Protein AF-A0A392MML1-F1 (afdb_monomer)

Structure (mmCIF, N/CA/C/O backbone):
data_AF-A0A392MML1-F1
#
_entry.id   AF-A0A392MML1-F1
#
loop_
_atom_site.group_PDB
_atom_site.id
_atom_site.type_symbol
_atom_site.label_atom_id
_atom_site.label_alt_id
_atom_site.label_comp_id
_atom_site.label_asym_id
_atom_site.label_entity_id
_atom_site.label_seq_id
_atom_site.pdbx_PDB_ins_code
_atom_site.Cartn_x
_atom_site.Cartn_y
_atom_site.Cartn_z
_atom_site.occupancy
_atom_site.B_iso_or_equiv
_atom_site.auth_seq_id
_atom_site.auth_comp_id
_atom_site.auth_asym_id
_atom_site.auth_atom_id
_atom_site.pdbx_PDB_model_num
ATOM 1 N N . MET A 1 1 ? -20.732 -3.749 -20.119 1.00 47.12 1 MET A N 1
ATOM 2 C CA . MET A 1 1 ? -20.091 -3.119 -18.939 1.00 47.12 1 MET A CA 1
ATOM 3 C C . MET A 1 1 ? -20.001 -4.158 -17.831 1.00 47.12 1 MET A C 1
ATOM 5 O O . MET A 1 1 ? -21.005 -4.792 -17.550 1.00 47.12 1 MET A O 1
ATOM 9 N N . GLY A 1 2 ? -18.811 -4.418 -17.281 1.00 72.44 2 GLY A N 1
ATOM 10 C CA . GLY A 1 2 ? -18.608 -5.456 -16.258 1.00 72.44 2 GLY A CA 1
ATOM 11 C C . GLY A 1 2 ? -18.752 -4.920 -14.831 1.00 72.44 2 GLY A C 1
ATOM 12 O O . GLY A 1 2 ? -18.459 -3.755 -14.576 1.00 72.44 2 GLY A O 1
ATOM 13 N N . ASN A 1 3 ? -19.166 -5.777 -13.896 1.00 88.56 3 ASN A N 1
ATOM 14 C CA . ASN A 1 3 ? -19.248 -5.453 -12.470 1.00 88.56 3 ASN A CA 1
ATOM 15 C C . ASN A 1 3 ? -17.835 -5.206 -11.887 1.00 88.56 3 ASN A C 1
ATOM 17 O O . ASN A 1 3 ? -16.961 -6.075 -11.969 1.00 88.56 3 ASN A O 1
ATOM 21 N N . HIS A 1 4 ? -17.609 -4.023 -11.297 1.00 89.06 4 HIS A N 1
ATOM 22 C CA . HIS A 1 4 ? -16.308 -3.614 -10.746 1.00 89.06 4 HIS A CA 1
ATOM 23 C C . HIS A 1 4 ? -15.821 -4.544 -9.625 1.00 89.06 4 HIS A C 1
ATOM 25 O O . HIS A 1 4 ? -14.639 -4.889 -9.586 1.00 89.06 4 HIS A O 1
ATOM 31 N N . THR A 1 5 ? -16.723 -4.993 -8.751 1.00 90.56 5 THR A N 1
ATOM 32 C CA . THR A 1 5 ? -16.406 -5.913 -7.652 1.00 90.56 5 THR A CA 1
ATOM 33 C C . THR A 1 5 ? -15.924 -7.251 -8.196 1.00 90.56 5 THR A C 1
ATOM 35 O O . THR A 1 5 ? -14.857 -7.725 -7.813 1.00 90.56 5 THR A O 1
ATOM 38 N N . VAL A 1 6 ? -16.639 -7.817 -9.172 1.00 93.06 6 VAL A N 1
ATOM 39 C CA . VAL A 1 6 ? -16.246 -9.083 -9.816 1.00 93.06 6 VAL A CA 1
ATOM 40 C C . VAL A 1 6 ? -14.894 -8.942 -10.519 1.00 93.06 6 VAL A C 1
ATOM 42 O O . VAL A 1 6 ? -14.027 -9.808 -10.385 1.00 93.06 6 VAL A O 1
ATOM 45 N N . LYS A 1 7 ? -14.662 -7.824 -11.223 1.00 92.31 7 LYS A N 1
ATOM 46 C CA . LYS A 1 7 ? -13.359 -7.537 -11.840 1.00 92.31 7 LYS A CA 1
ATOM 47 C C . LYS A 1 7 ? -12.249 -7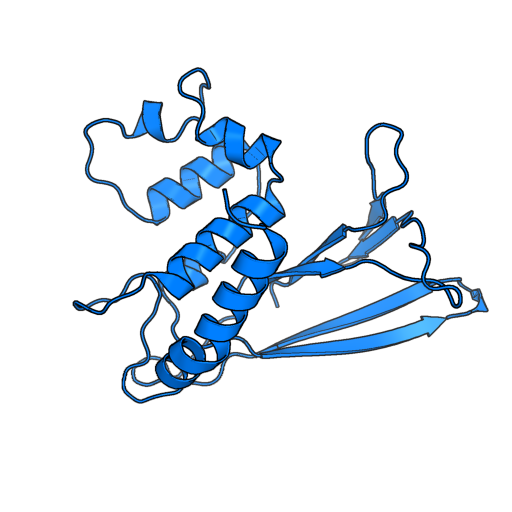.477 -10.791 1.00 92.31 7 LYS A C 1
ATOM 49 O O . LYS A 1 7 ? -11.203 -8.084 -11.006 1.00 92.31 7 LYS A O 1
ATOM 54 N N . ARG A 1 8 ? -12.479 -6.803 -9.656 1.00 93.75 8 ARG A N 1
ATOM 55 C CA . ARG A 1 8 ? -11.493 -6.696 -8.574 1.00 93.75 8 ARG A CA 1
ATOM 56 C C . ARG A 1 8 ? -11.161 -8.058 -7.972 1.00 93.75 8 ARG A C 1
ATOM 58 O O . ARG A 1 8 ? -9.981 -8.355 -7.818 1.00 93.75 8 ARG A O 1
ATOM 65 N N . VAL A 1 9 ? -12.166 -8.889 -7.690 1.00 94.12 9 VAL A N 1
ATOM 66 C CA . VAL A 1 9 ? -11.960 -10.256 -7.180 1.00 94.12 9 VAL A CA 1
ATOM 67 C C . VAL A 1 9 ? -11.104 -11.069 -8.150 1.00 94.12 9 VAL A C 1
ATOM 69 O O . VAL A 1 9 ? -10.138 -11.707 -7.735 1.00 94.12 9 VAL A O 1
ATOM 72 N N . ARG A 1 10 ? -11.400 -10.998 -9.453 1.00 92.88 10 ARG A N 1
ATOM 73 C CA . ARG A 1 10 ? -10.625 -11.703 -10.480 1.00 92.88 10 ARG A CA 1
ATOM 74 C C . ARG A 1 10 ? -9.173 -11.226 -10.554 1.00 92.88 10 ARG A C 1
ATOM 76 O O . ARG A 1 10 ? -8.275 -12.055 -10.664 1.00 92.88 10 ARG A O 1
ATOM 83 N N . ASP A 1 11 ? -8.941 -9.918 -10.475 1.00 93.31 11 ASP A N 1
ATOM 84 C CA . ASP A 1 11 ? -7.591 -9.342 -10.525 1.00 93.31 11 ASP A CA 1
ATOM 85 C C . ASP A 1 11 ? -6.758 -9.748 -9.300 1.00 93.31 11 ASP A C 1
ATOM 87 O O . ASP A 1 11 ? -5.612 -10.168 -9.445 1.00 93.31 11 ASP A O 1
ATOM 91 N N . VAL A 1 12 ? -7.354 -9.720 -8.100 1.00 94.19 12 VAL A N 1
ATOM 92 C CA . VAL A 1 12 ? -6.701 -10.196 -6.865 1.00 94.19 12 VAL A CA 1
ATOM 93 C C . VAL A 1 12 ? -6.414 -11.692 -6.933 1.00 94.19 12 VAL A C 1
ATOM 95 O O . VAL A 1 12 ? -5.326 -12.128 -6.561 1.00 94.19 12 VAL A O 1
ATOM 98 N N . SER A 1 13 ? -7.367 -12.484 -7.429 1.00 93.75 13 SER A N 1
ATOM 99 C CA . SER A 1 13 ? -7.173 -13.921 -7.615 1.00 93.75 13 SER A CA 1
ATOM 100 C C . SER A 1 13 ? -5.996 -14.195 -8.553 1.00 93.75 13 SER A C 1
ATOM 102 O O . SER A 1 13 ? -5.126 -14.998 -8.227 1.00 93.75 13 SER A O 1
ATOM 104 N N . ARG A 1 14 ? -5.899 -13.475 -9.675 1.00 92.81 14 ARG A N 1
ATOM 105 C CA . ARG A 1 14 ? -4.785 -13.618 -10.617 1.00 92.81 14 ARG A CA 1
ATOM 106 C C . ARG A 1 14 ? -3.433 -13.275 -9.980 1.00 92.81 14 ARG A C 1
ATOM 108 O O . ARG A 1 14 ? -2.476 -14.018 -10.176 1.00 92.81 14 ARG A O 1
ATOM 115 N N . LEU A 1 15 ? -3.358 -12.213 -9.177 1.00 92.44 15 LEU A N 1
ATOM 116 C CA . LEU A 1 15 ? -2.133 -11.864 -8.445 1.00 92.44 15 LEU A CA 1
ATOM 117 C C . LEU A 1 15 ? -1.695 -12.984 -7.496 1.00 92.44 15 LEU A C 1
ATOM 119 O O . LEU A 1 15 ? -0.537 -13.388 -7.521 1.00 92.44 15 LEU A O 1
ATOM 123 N N . ARG A 1 16 ? -2.624 -13.524 -6.701 1.00 93.69 16 ARG A N 1
ATOM 124 C CA . ARG A 1 16 ? -2.314 -14.579 -5.725 1.00 93.69 16 ARG A CA 1
ATOM 125 C C . ARG A 1 16 ? -1.905 -15.898 -6.380 1.00 93.69 16 ARG A C 1
ATOM 127 O O . ARG A 1 16 ? -0.997 -16.549 -5.883 1.00 93.69 16 ARG A O 1
ATOM 134 N N . HIS A 1 17 ? -2.557 -16.286 -7.476 1.00 92.81 17 HIS A N 1
ATOM 135 C CA . HIS A 1 17 ? -2.294 -17.574 -8.127 1.00 92.81 17 HIS A CA 1
ATOM 136 C C . HIS A 1 17 ? -1.085 -17.556 -9.067 1.00 92.81 17 HIS A C 1
ATOM 138 O O . HIS A 1 17 ? -0.462 -18.596 -9.247 1.00 92.81 17 HIS A O 1
ATOM 144 N N . TYR A 1 18 ? -0.754 -16.409 -9.671 1.00 90.94 18 TYR A N 1
ATOM 145 C CA . TYR A 1 18 ? 0.299 -16.336 -10.691 1.00 90.94 18 TYR A CA 1
ATOM 146 C C . TYR A 1 18 ? 1.451 -15.407 -10.301 1.00 90.94 18 TYR A C 1
ATOM 148 O O . TYR A 1 18 ? 2.606 -15.825 -10.348 1.00 90.94 18 TYR A O 1
ATOM 156 N N . GLN A 1 19 ? 1.162 -14.171 -9.878 1.00 89.38 19 GLN A N 1
ATOM 157 C CA . GLN A 1 19 ? 2.214 -13.189 -9.581 1.00 89.38 19 GLN A CA 1
ATOM 158 C C . GLN A 1 19 ? 2.991 -13.538 -8.305 1.00 89.38 19 GLN A C 1
ATOM 160 O O . GLN A 1 19 ? 4.210 -13.422 -8.292 1.00 89.38 19 GLN A O 1
ATOM 165 N N . PHE A 1 20 ? 2.318 -13.984 -7.238 1.00 92.62 20 PHE A N 1
ATOM 166 C CA . PHE A 1 20 ? 2.985 -14.306 -5.967 1.00 92.62 20 PHE A CA 1
ATOM 167 C C . PHE A 1 20 ? 3.965 -15.487 -6.095 1.00 92.62 20 PHE A C 1
ATOM 169 O O . PHE A 1 20 ? 5.107 -15.337 -5.658 1.00 92.62 20 PHE A O 1
ATOM 176 N N . PRO A 1 21 ? 3.608 -16.622 -6.735 1.00 92.62 21 PRO A N 1
ATOM 177 C CA . PRO A 1 21 ? 4.576 -17.687 -7.003 1.00 92.62 21 PRO A CA 1
ATOM 178 C C . PRO A 1 21 ? 5.747 -17.241 -7.883 1.00 92.62 21 PRO A C 1
ATOM 180 O O . PRO A 1 21 ? 6.875 -17.666 -7.650 1.00 92.62 21 PRO A O 1
ATOM 183 N N . GLN A 1 22 ? 5.507 -16.368 -8.868 1.00 89.50 22 GLN A N 1
ATOM 184 C CA . GLN A 1 22 ? 6.575 -15.815 -9.706 1.00 89.50 22 GLN A CA 1
ATOM 185 C C . GLN A 1 22 ? 7.547 -14.955 -8.885 1.00 89.50 22 GLN A C 1
ATOM 187 O O . GLN A 1 22 ? 8.759 -15.123 -9.001 1.00 89.50 22 GLN A O 1
ATOM 192 N N . ASP A 1 23 ? 7.020 -14.078 -8.027 1.00 89.56 23 ASP A N 1
ATOM 193 C CA . ASP A 1 23 ? 7.800 -13.198 -7.150 1.00 89.56 23 ASP A CA 1
ATOM 194 C C . ASP A 1 23 ? 8.578 -13.962 -6.063 1.00 89.56 23 ASP A C 1
ATOM 196 O O . ASP A 1 23 ? 9.572 -13.444 -5.557 1.00 89.56 23 ASP A O 1
ATOM 200 N N . ALA A 1 24 ? 8.135 -15.169 -5.700 1.00 88.94 24 ALA A N 1
ATOM 201 C CA . ALA A 1 24 ? 8.825 -16.068 -4.772 1.00 88.94 24 ALA A CA 1
ATOM 202 C C . ALA A 1 24 ? 9.789 -17.049 -5.471 1.00 88.94 24 ALA A C 1
ATOM 204 O O . ALA A 1 24 ? 10.558 -17.741 -4.805 1.00 88.94 24 ALA 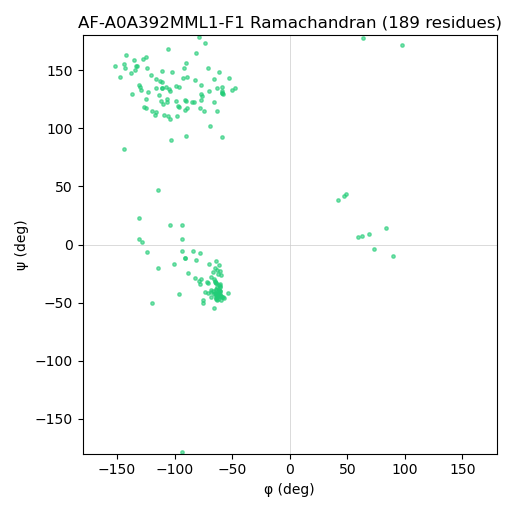A O 1
ATOM 205 N N . GLY A 1 25 ? 9.730 -17.145 -6.802 1.00 87.25 25 GLY A N 1
ATOM 206 C CA . GLY A 1 25 ? 10.490 -18.108 -7.593 1.00 87.25 25 GLY A CA 1
ATOM 207 C C . GLY A 1 25 ? 11.829 -17.576 -8.110 1.00 87.25 25 GLY A C 1
ATOM 208 O O . GLY A 1 25 ? 12.209 -16.425 -7.906 1.00 87.25 25 GLY A O 1
ATOM 209 N N . ALA A 1 26 ? 12.536 -18.419 -8.870 1.00 86.75 26 ALA A N 1
ATOM 210 C CA . ALA A 1 26 ? 13.815 -18.066 -9.499 1.00 86.75 26 ALA A CA 1
ATOM 211 C C . ALA A 1 26 ? 13.715 -16.879 -10.481 1.00 86.75 26 ALA A C 1
ATOM 213 O O . ALA A 1 26 ? 14.704 -16.201 -10.742 1.00 86.75 26 ALA A O 1
ATOM 214 N N . MET A 1 27 ? 12.511 -16.628 -11.003 1.00 85.38 27 MET A N 1
ATOM 215 C CA . MET A 1 27 ? 12.199 -15.558 -11.953 1.00 85.38 27 MET A CA 1
ATOM 216 C C . MET A 1 27 ? 11.697 -14.276 -11.270 1.00 85.38 27 MET A C 1
ATOM 218 O O . MET A 1 27 ? 11.078 -13.444 -11.931 1.00 85.38 27 MET A O 1
ATOM 222 N N . ALA A 1 28 ? 11.916 -14.117 -9.962 1.00 88.75 28 ALA A N 1
ATOM 223 C CA . ALA A 1 28 ? 11.521 -12.919 -9.236 1.00 88.75 28 ALA A CA 1
ATOM 224 C C . ALA A 1 28 ? 12.192 -11.672 -9.828 1.00 88.75 28 ALA A C 1
ATOM 226 O O . ALA A 1 28 ? 13.410 -11.617 -10.002 1.00 88.75 28 ALA A O 1
ATOM 227 N N . HIS A 1 29 ? 11.397 -10.642 -10.102 1.00 88.00 29 HIS A N 1
ATOM 228 C CA . HIS A 1 29 ? 11.891 -9.369 -10.611 1.00 88.00 29 HIS A CA 1
ATOM 229 C C . HIS A 1 29 ? 11.075 -8.202 -10.039 1.00 88.00 29 HIS A C 1
ATOM 231 O O . HIS A 1 29 ? 9.921 -8.373 -9.630 1.00 88.00 29 HIS A O 1
ATOM 237 N N . PRO A 1 30 ? 11.655 -6.995 -9.974 1.00 87.19 30 PRO A N 1
ATOM 238 C CA . PRO A 1 30 ? 10.905 -5.811 -9.582 1.00 87.19 30 PRO A CA 1
ATOM 239 C C . PRO A 1 30 ? 9.950 -5.355 -10.697 1.00 87.19 30 PRO A C 1
ATOM 241 O O . PRO A 1 30 ? 9.972 -5.887 -11.812 1.00 87.19 30 PRO A O 1
ATOM 244 N N . VAL A 1 31 ? 9.101 -4.359 -10.404 1.00 84.50 31 VAL A N 1
ATOM 245 C CA . VAL A 1 31 ? 8.133 -3.842 -11.390 1.00 84.50 31 VAL A CA 1
ATOM 246 C C . VAL A 1 31 ? 8.824 -3.203 -12.595 1.00 84.50 31 VAL A C 1
ATOM 248 O O . VAL A 1 31 ? 8.338 -3.307 -13.718 1.00 84.50 31 VAL A O 1
ATOM 251 N N . ARG A 1 32 ? 9.984 -2.580 -12.386 1.00 85.19 32 ARG A N 1
ATOM 252 C CA . ARG A 1 32 ? 10.879 -2.170 -13.462 1.00 85.19 32 ARG A CA 1
ATOM 253 C C . ARG A 1 32 ? 12.052 -3.151 -13.531 1.00 85.19 32 ARG A C 1
ATOM 255 O O . ARG A 1 32 ? 13.051 -2.941 -12.841 1.00 85.19 32 ARG A O 1
ATOM 262 N N . PRO A 1 33 ? 11.947 -4.237 -14.310 1.00 75.56 33 PRO A N 1
ATOM 263 C CA . PRO A 1 33 ? 13.014 -5.213 -14.410 1.00 75.56 33 PRO A CA 1
ATOM 264 C C . PRO A 1 33 ? 14.203 -4.626 -15.179 1.00 75.56 33 PRO A C 1
ATOM 266 O O . PRO A 1 33 ? 14.045 -3.775 -16.051 1.00 75.56 33 PRO A O 1
ATOM 269 N N . HIS A 1 34 ? 15.402 -5.120 -14.871 1.00 66.31 34 HIS A N 1
ATOM 270 C CA . HIS A 1 34 ? 16.627 -4.777 -15.604 1.00 66.31 34 HIS A CA 1
ATOM 271 C C . HIS A 1 34 ? 16.745 -5.541 -16.940 1.00 66.31 34 HIS A C 1
ATOM 273 O O . HIS A 1 34 ? 17.642 -5.269 -17.732 1.00 66.31 34 HIS A O 1
ATOM 279 N N . SER A 1 35 ? 15.845 -6.496 -17.197 1.00 60.00 35 SER A N 1
ATOM 280 C CA . SER A 1 35 ? 15.764 -7.306 -18.416 1.00 60.00 35 SER A CA 1
ATOM 281 C C . SER A 1 35 ? 14.300 -7.559 -18.810 1.00 60.00 35 SER A C 1
ATOM 283 O O . SER A 1 35 ? 13.381 -7.330 -18.025 1.00 60.00 35 SER A O 1
ATOM 285 N N . TYR A 1 36 ? 14.050 -7.978 -20.053 1.00 56.44 36 TYR A N 1
ATOM 286 C CA . TYR A 1 36 ? 12.696 -8.076 -20.608 1.00 56.44 36 TYR A CA 1
ATOM 287 C C . TYR A 1 36 ? 11.873 -9.199 -19.949 1.00 56.44 36 TYR A C 1
ATOM 289 O O . TYR A 1 36 ? 12.032 -10.374 -20.275 1.00 56.44 36 TYR A O 1
ATOM 297 N N . ILE A 1 37 ? 10.967 -8.831 -19.038 1.00 63.69 37 ILE A N 1
ATOM 298 C CA . ILE A 1 37 ? 9.977 -9.726 -18.420 1.00 63.69 37 ILE A CA 1
ATOM 299 C C . ILE A 1 37 ? 8.629 -8.990 -18.349 1.00 63.69 37 ILE A C 1
ATOM 301 O O . ILE A 1 37 ? 8.585 -7.767 -18.237 1.00 63.69 37 ILE A O 1
ATOM 305 N N . LYS A 1 38 ? 7.505 -9.711 -18.457 1.00 62.84 38 LYS A N 1
ATOM 306 C CA . LYS A 1 38 ? 6.154 -9.125 -18.388 1.00 62.84 38 LYS A CA 1
ATOM 307 C C . LYS A 1 38 ? 5.835 -8.650 -16.965 1.00 62.84 38 LYS A C 1
ATOM 309 O O . LYS A 1 38 ? 5.968 -9.427 -16.030 1.00 62.84 38 LYS A O 1
ATOM 314 N N . VAL A 1 39 ? 5.327 -7.419 -16.815 1.00 69.69 39 VAL A N 1
ATOM 315 C CA . VAL A 1 39 ? 5.122 -6.786 -15.489 1.00 69.69 39 VAL A CA 1
ATOM 316 C C . VAL A 1 39 ? 3.730 -6.170 -15.263 1.00 69.69 39 VAL A C 1
ATOM 318 O O . VAL A 1 39 ? 3.533 -5.269 -14.446 1.00 69.69 39 VAL A O 1
ATOM 321 N N . TYR A 1 40 ? 2.730 -6.629 -16.009 1.00 76.69 40 TYR A N 1
ATOM 322 C CA . TYR A 1 40 ? 1.448 -5.928 -16.114 1.00 76.69 40 TYR A CA 1
ATOM 323 C C . TYR A 1 40 ? 0.617 -5.925 -14.823 1.00 76.69 40 TYR A C 1
ATOM 325 O O . TYR A 1 40 ? 0.089 -4.881 -14.444 1.00 76.69 40 TYR A O 1
ATOM 333 N N . ASP A 1 41 ? 0.501 -7.065 -14.138 1.00 84.38 41 ASP A N 1
ATOM 334 C CA . ASP A 1 41 ? -0.440 -7.197 -13.018 1.00 84.38 41 ASP A CA 1
ATOM 335 C C . ASP A 1 41 ? 0.074 -6.481 -11.759 1.00 84.38 41 ASP A C 1
ATOM 337 O O . ASP A 1 41 ? -0.641 -5.668 -11.171 1.00 84.38 41 ASP A O 1
ATOM 341 N N . LYS A 1 42 ? 1.342 -6.707 -11.384 1.00 87.31 42 LYS A N 1
ATOM 342 C CA . LYS A 1 42 ? 1.978 -6.016 -10.251 1.00 87.31 42 LYS A CA 1
ATOM 343 C C . LYS A 1 42 ? 2.066 -4.505 -10.483 1.00 87.31 42 LYS A C 1
ATOM 345 O O . LYS A 1 42 ? 1.735 -3.731 -9.588 1.00 87.31 42 LYS A O 1
ATOM 350 N N . GLY A 1 43 ? 2.439 -4.076 -11.693 1.00 88.50 43 GLY A N 1
ATOM 351 C CA . GLY A 1 43 ? 2.517 -2.655 -12.043 1.00 88.50 43 GLY A CA 1
ATOM 352 C C . GLY A 1 43 ? 1.170 -1.933 -11.924 1.00 88.50 43 GLY A C 1
ATOM 353 O O . GLY A 1 43 ? 1.109 -0.821 -11.398 1.00 88.50 43 GLY A O 1
ATOM 354 N N . ALA A 1 44 ? 0.072 -2.578 -12.329 1.00 90.50 44 ALA A N 1
ATOM 355 C CA . ALA A 1 44 ? -1.268 -2.011 -12.184 1.00 90.50 44 ALA A CA 1
ATOM 356 C C . ALA A 1 44 ? -1.668 -1.800 -10.712 1.00 90.50 44 ALA A C 1
ATOM 358 O O . ALA A 1 44 ? -2.312 -0.798 -10.388 1.00 90.50 44 ALA A O 1
ATOM 359 N N . GLU A 1 45 ? -1.267 -2.695 -9.806 1.00 94.00 45 GLU A N 1
ATOM 360 C CA . GLU A 1 45 ? -1.519 -2.512 -8.374 1.00 94.00 45 GLU A CA 1
ATOM 361 C C . GLU A 1 45 ? -0.670 -1.392 -7.767 1.00 94.00 45 GLU A C 1
ATOM 363 O O . GLU A 1 45 ? -1.179 -0.656 -6.923 1.00 94.00 45 GLU A O 1
ATOM 368 N N . VAL A 1 46 ? 0.558 -1.171 -8.252 1.00 92.56 46 VAL A N 1
ATOM 369 C CA . VAL A 1 46 ? 1.361 0.004 -7.861 1.00 92.56 46 VAL A CA 1
ATOM 370 C C . VAL A 1 46 ? 0.657 1.305 -8.240 1.00 92.56 46 VAL A C 1
ATOM 372 O O . VAL A 1 46 ? 0.513 2.204 -7.411 1.00 92.56 46 VAL A O 1
ATOM 375 N N . VAL A 1 47 ? 0.099 1.384 -9.449 1.00 91.75 47 VAL A N 1
ATOM 376 C CA . VAL A 1 47 ? -0.709 2.543 -9.861 1.00 91.75 47 VAL A CA 1
ATOM 377 C C . VAL A 1 47 ? -1.982 2.677 -9.011 1.00 91.75 47 VAL A C 1
ATOM 379 O O . VAL A 1 47 ? -2.368 3.783 -8.623 1.00 91.75 47 VAL A O 1
ATOM 382 N N . ARG A 1 48 ? -2.631 1.560 -8.658 1.00 92.25 48 ARG A N 1
ATOM 383 C CA . ARG A 1 48 ? -3.806 1.554 -7.769 1.00 92.25 48 ARG A CA 1
ATOM 384 C C . ARG A 1 48 ? -3.470 2.048 -6.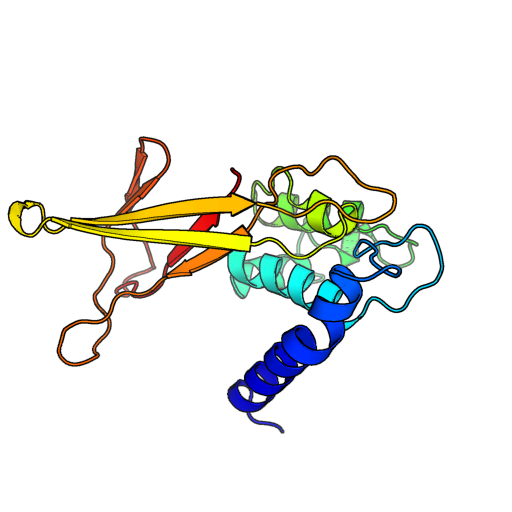357 1.00 92.25 48 ARG A C 1
ATOM 386 O O . ARG A 1 48 ? -4.318 2.697 -5.740 1.00 92.25 48 ARG A O 1
ATOM 393 N N . MET A 1 49 ? -2.264 1.791 -5.853 1.00 93.62 49 MET A N 1
ATOM 394 C CA . MET A 1 49 ? -1.814 2.319 -4.562 1.00 93.62 49 MET A CA 1
ATOM 395 C C . MET A 1 49 ? -1.743 3.851 -4.568 1.00 93.62 49 MET A C 1
ATOM 397 O O . MET A 1 49 ? -2.273 4.462 -3.642 1.00 93.62 49 MET A O 1
ATOM 401 N N . TYR A 1 50 ? -1.235 4.486 -5.634 1.00 90.88 50 TYR A N 1
ATOM 402 C CA . TYR A 1 50 ? -1.306 5.952 -5.771 1.00 90.88 50 TYR A CA 1
ATOM 403 C C . TYR A 1 50 ? -2.746 6.462 -5.709 1.00 90.88 50 TYR A C 1
ATOM 405 O O . TYR A 1 50 ? -3.042 7.401 -4.973 1.00 90.88 50 TYR A O 1
ATOM 413 N N . LYS A 1 51 ? -3.671 5.816 -6.433 1.00 90.00 51 LYS A N 1
ATOM 414 C CA . LYS A 1 51 ? -5.096 6.183 -6.390 1.00 90.00 51 LYS A CA 1
ATOM 415 C C . LYS A 1 51 ? -5.698 6.028 -4.989 1.00 90.00 51 LYS A C 1
ATOM 417 O O . LYS A 1 51 ? -6.567 6.809 -4.618 1.00 90.00 51 LYS A O 1
ATOM 422 N N . THR A 1 52 ? -5.259 5.028 -4.230 1.00 90.31 52 THR A N 1
ATOM 423 C CA . THR A 1 52 ? -5.722 4.794 -2.854 1.00 90.31 52 THR A CA 1
ATOM 424 C C . THR A 1 52 ? -5.232 5.896 -1.916 1.00 90.31 52 THR A C 1
ATOM 426 O O . THR A 1 52 ? -6.001 6.380 -1.097 1.00 90.31 52 THR A O 1
ATOM 429 N N . LEU A 1 53 ? -3.984 6.340 -2.079 1.00 88.44 53 LEU A N 1
ATOM 430 C CA . LEU A 1 53 ? -3.380 7.391 -1.256 1.00 88.44 53 LEU A CA 1
ATOM 431 C C . LEU A 1 53 ? -3.911 8.791 -1.564 1.00 88.44 53 LEU A C 1
ATOM 433 O O . LEU A 1 53 ? -4.122 9.585 -0.655 1.00 88.44 53 LEU A O 1
ATOM 437 N N . LEU A 1 54 ? -4.108 9.093 -2.845 1.00 86.38 54 LEU A N 1
ATOM 438 C CA . LEU A 1 54 ? -4.506 10.420 -3.325 1.00 86.38 54 LEU A CA 1
ATOM 439 C C . LEU A 1 54 ? -6.025 10.600 -3.426 1.00 86.3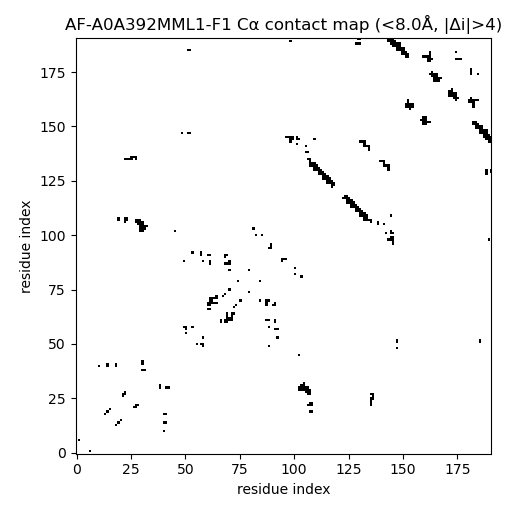8 54 LEU A C 1
ATOM 441 O O . LEU A 1 54 ? -6.520 11.700 -3.687 1.00 86.38 54 LEU A O 1
ATOM 445 N N . GLY A 1 55 ? -6.771 9.503 -3.308 1.00 85.25 55 GLY A N 1
ATOM 446 C CA . GLY A 1 55 ? -8.182 9.457 -3.646 1.00 85.25 55 GLY A CA 1
ATOM 447 C C . GLY A 1 55 ? -8.450 9.726 -5.132 1.00 85.25 55 GLY A C 1
ATOM 448 O O . GLY A 1 55 ? -7.568 10.004 -5.950 1.00 85.25 55 GLY A O 1
ATOM 449 N N . SER A 1 56 ? -9.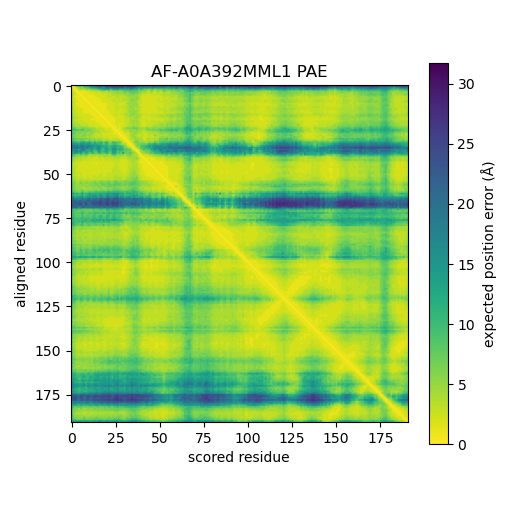728 9.656 -5.510 1.00 84.31 56 SER A N 1
ATOM 450 C CA . SER A 1 56 ? -10.137 9.851 -6.908 1.00 84.31 56 SER A CA 1
ATOM 451 C C . SER A 1 56 ? -9.866 11.267 -7.419 1.00 84.31 56 SER A C 1
ATOM 453 O O . SER A 1 56 ? -9.590 11.429 -8.605 1.00 84.31 56 SER A O 1
ATOM 455 N N . GLN A 1 57 ? -9.953 12.283 -6.556 1.00 82.19 57 GLN A N 1
ATOM 456 C CA . GLN A 1 57 ? -9.720 13.670 -6.957 1.00 82.19 57 GLN A CA 1
ATOM 457 C C . GLN A 1 57 ? -8.229 13.953 -7.158 1.00 82.19 57 GLN A C 1
ATOM 459 O O . GLN A 1 57 ? -7.857 14.423 -8.231 1.00 82.19 57 GLN A O 1
ATOM 464 N N . GLY A 1 58 ? -7.368 13.602 -6.195 1.00 82.56 58 GLY A N 1
ATOM 465 C CA . GLY A 1 58 ? -5.922 13.811 -6.316 1.00 82.56 58 GLY A CA 1
ATOM 466 C C . GLY A 1 58 ? -5.311 13.043 -7.491 1.00 82.56 58 GLY A C 1
ATOM 467 O O . GLY A 1 58 ? -4.533 13.588 -8.272 1.00 82.56 58 GLY A O 1
ATOM 468 N N . PHE A 1 59 ? -5.777 11.811 -7.723 1.00 83.88 59 PHE A N 1
ATOM 469 C CA . PHE A 1 59 ? -5.363 11.025 -8.887 1.00 83.88 59 PHE A CA 1
ATOM 470 C C . PHE A 1 59 ? -5.878 11.591 -10.226 1.00 83.88 59 PHE A C 1
ATOM 472 O O . PHE A 1 59 ? -5.245 11.410 -11.261 1.00 83.88 59 PHE A O 1
ATOM 479 N N . ARG A 1 60 ? -7.020 12.292 -10.252 1.00 82.00 60 ARG A N 1
ATOM 480 C CA . ARG A 1 60 ? -7.495 12.978 -11.470 1.00 82.00 60 ARG A CA 1
ATOM 481 C C . ARG A 1 60 ? -6.764 14.292 -11.721 1.00 82.00 60 ARG A C 1
ATOM 483 O O . ARG A 1 60 ? -6.547 14.616 -12.884 1.00 82.00 60 ARG A O 1
ATOM 490 N N . LYS A 1 61 ? -6.367 15.028 -10.674 1.00 77.81 61 LYS A N 1
ATOM 491 C CA . LYS A 1 61 ? -5.637 16.306 -10.805 1.00 77.81 61 LYS A CA 1
ATOM 492 C C . LYS A 1 61 ? -4.388 16.160 -11.675 1.00 77.81 61 LYS A C 1
ATOM 494 O O . LYS A 1 61 ? -4.154 16.997 -12.538 1.00 77.81 61 LYS A O 1
ATOM 499 N N . ILE A 1 62 ? -3.640 15.071 -11.508 1.00 74.56 62 ILE A N 1
ATOM 500 C CA . ILE A 1 62 ? -2.444 14.790 -12.314 1.00 74.56 62 ILE A CA 1
ATOM 501 C C . ILE A 1 62 ? -2.756 14.388 -13.767 1.00 74.56 62 ILE A C 1
ATOM 503 O O . ILE A 1 62 ? -1.979 14.703 -14.670 1.00 74.56 62 ILE A O 1
ATOM 507 N N . LEU A 1 63 ? -3.885 13.711 -14.005 1.00 69.56 63 LEU A N 1
ATOM 508 C CA . LEU A 1 63 ? -4.314 13.268 -15.338 1.00 69.56 63 LEU A CA 1
ATOM 509 C C . LEU A 1 63 ? -5.010 14.379 -16.142 1.00 69.56 63 LEU A C 1
ATOM 511 O O . LEU A 1 63 ? -5.216 14.224 -17.342 1.00 69.56 63 LEU A O 1
ATOM 515 N N . CYS A 1 64 ? -5.393 15.483 -15.498 1.00 63.81 64 CYS A N 1
ATOM 516 C CA . CYS A 1 64 ? -6.111 16.579 -16.136 1.00 63.81 64 CYS A CA 1
ATOM 517 C C . CYS A 1 64 ? -5.151 17.538 -16.854 1.00 63.81 64 CYS A C 1
ATOM 519 O O . CYS A 1 64 ? -4.283 18.139 -16.227 1.00 63.81 64 CYS A O 1
ATOM 521 N N . ILE A 1 65 ? -5.354 17.743 -18.158 1.00 55.38 65 ILE A N 1
ATOM 522 C CA . ILE A 1 65 ? -4.499 18.573 -19.029 1.00 55.38 65 ILE A CA 1
ATOM 523 C C . ILE A 1 65 ? -4.501 20.062 -18.606 1.00 55.38 65 ILE A C 1
ATOM 525 O O . ILE A 1 65 ? -3.551 20.793 -18.876 1.00 55.38 65 ILE A O 1
ATOM 529 N N . SER A 1 66 ? -5.529 20.517 -17.883 1.00 54.22 66 SER A N 1
ATOM 530 C CA . SER A 1 66 ? -5.699 21.926 -17.489 1.00 54.22 66 SER A CA 1
ATOM 531 C C . SER A 1 66 ? -4.943 22.340 -16.213 1.00 54.22 66 SER A C 1
ATOM 533 O O . SER A 1 66 ? -4.952 23.517 -15.862 1.00 54.22 66 SER A O 1
ATOM 535 N N . GLY A 1 67 ? -4.293 21.412 -15.497 1.00 54.62 67 GLY A N 1
ATOM 536 C CA . GLY A 1 67 ? -3.585 21.698 -14.238 1.00 54.62 67 GLY A CA 1
ATOM 537 C C . GLY A 1 67 ? -2.092 22.017 -14.411 1.00 54.62 67 GLY A C 1
ATOM 538 O O . GLY A 1 67 ? -1.402 21.388 -15.215 1.00 54.62 67 GLY A O 1
ATOM 539 N N . HIS A 1 68 ? -1.556 22.946 -13.606 1.00 51.06 68 HIS A N 1
ATOM 540 C CA . HIS A 1 68 ? -0.129 23.334 -13.596 1.00 51.06 68 HIS A CA 1
ATOM 541 C C . HIS A 1 68 ? 0.822 22.194 -13.142 1.00 51.06 68 HIS A C 1
ATOM 543 O O . HIS A 1 68 ? 2.006 22.213 -13.468 1.00 51.06 68 HIS A O 1
ATOM 549 N N . GLY A 1 69 ? 0.300 21.175 -12.442 1.00 55.28 69 GLY A N 1
ATOM 550 C CA . GLY A 1 69 ? 1.021 19.975 -11.978 1.00 55.28 69 GLY A CA 1
ATOM 551 C C . GLY A 1 69 ? 0.739 18.697 -12.779 1.00 55.28 69 GLY A C 1
ATOM 552 O O . GLY A 1 69 ? 0.970 17.601 -12.281 1.00 55.28 69 GLY A O 1
ATOM 553 N N . SER A 1 70 ? 0.182 18.805 -13.986 1.00 67.31 70 SER A N 1
ATOM 554 C CA . SER A 1 70 ? -0.240 17.630 -14.753 1.00 67.31 70 SER A CA 1
ATOM 555 C C . SER A 1 70 ? 0.930 16.896 -15.412 1.00 67.31 70 SER A C 1
ATOM 557 O O . SER A 1 70 ? 1.831 17.502 -15.996 1.00 67.31 70 SER A O 1
ATOM 559 N N . TYR A 1 71 ? 0.893 15.564 -15.342 1.00 78.06 71 TYR A N 1
ATOM 560 C CA . TYR A 1 71 ? 1.907 14.695 -15.943 1.00 78.06 71 TYR A CA 1
ATOM 561 C C . TYR A 1 71 ? 1.970 14.891 -17.462 1.00 78.06 71 TYR A C 1
ATOM 563 O O . TYR A 1 71 ? 3.048 15.076 -18.021 1.00 78.06 71 TYR A O 1
ATOM 571 N N . PHE A 1 72 ? 0.808 14.955 -18.120 1.00 78.19 72 PHE A N 1
ATOM 572 C CA . PHE A 1 72 ? 0.731 15.166 -19.564 1.00 78.19 72 PHE A CA 1
ATOM 573 C C . PHE A 1 72 ? 1.312 16.518 -19.987 1.00 78.19 72 PHE A C 1
ATOM 575 O O . PHE A 1 72 ? 2.134 16.553 -20.888 1.00 78.19 72 PHE A O 1
ATOM 582 N N . LYS A 1 73 ? 1.016 17.627 -19.296 1.00 77.25 73 LYS A N 1
ATOM 583 C CA . LYS A 1 73 ? 1.601 18.930 -19.665 1.00 77.25 73 LYS A CA 1
ATOM 584 C C . LYS A 1 73 ? 3.132 18.940 -19.573 1.00 77.25 73 LYS A C 1
ATOM 586 O O . LYS A 1 73 ? 3.790 19.624 -20.349 1.00 77.25 73 LYS A O 1
ATOM 591 N N . ARG A 1 74 ? 3.707 18.201 -18.621 1.00 78.69 74 ARG A N 1
ATOM 592 C CA . ARG A 1 74 ? 5.164 18.130 -18.420 1.00 78.69 74 ARG A CA 1
ATOM 593 C C . ARG A 1 74 ? 5.860 17.207 -19.424 1.00 78.69 74 ARG A C 1
ATOM 595 O O . ARG A 1 74 ? 7.022 17.452 -19.774 1.00 78.69 74 ARG A O 1
ATOM 602 N N . HIS A 1 75 ? 5.166 16.163 -19.866 1.00 83.31 75 HIS A N 1
ATOM 603 C CA . HIS A 1 75 ? 5.786 15.006 -20.507 1.00 83.31 75 HIS A CA 1
ATOM 604 C C . HIS A 1 75 ? 5.150 14.565 -21.830 1.00 83.31 75 HIS A C 1
ATOM 606 O O . HIS A 1 75 ? 5.582 13.562 -22.393 1.00 83.31 75 HIS A O 1
ATOM 612 N N . ASP A 1 76 ? 4.168 15.300 -22.352 1.00 82.31 76 ASP A N 1
ATOM 613 C CA . ASP A 1 76 ? 3.620 15.022 -23.677 1.00 82.31 76 ASP A CA 1
ATOM 614 C C . A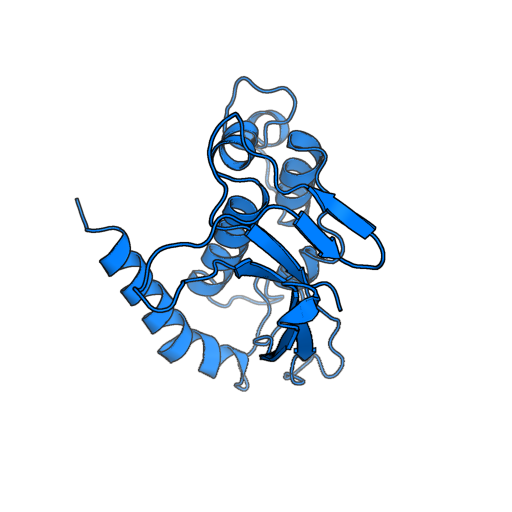SP A 1 76 ? 4.721 15.095 -24.750 1.00 82.31 76 ASP A C 1
ATOM 616 O O . ASP A 1 76 ? 5.592 15.969 -24.718 1.00 82.31 76 ASP A O 1
ATOM 620 N N . GLY A 1 77 ? 4.727 14.113 -25.651 1.00 81.88 77 GLY A N 1
ATOM 621 C CA . GLY A 1 77 ? 5.769 13.933 -26.665 1.00 81.88 77 GLY A CA 1
ATOM 622 C C . GLY A 1 77 ? 7.154 13.505 -26.149 1.00 81.88 77 GLY A C 1
ATOM 623 O O . GLY A 1 77 ? 8.100 13.497 -26.935 1.00 81.88 77 GLY A O 1
ATOM 624 N N . LYS A 1 78 ? 7.312 13.145 -24.863 1.00 86.75 78 LYS A N 1
ATOM 625 C CA . LYS A 1 78 ? 8.602 12.726 -24.277 1.00 86.75 78 LYS A CA 1
ATOM 626 C C . LYS A 1 78 ? 8.630 11.241 -23.915 1.00 86.75 78 LYS A C 1
ATOM 628 O O . LYS A 1 78 ? 7.629 10.663 -23.499 1.00 86.75 78 LYS A O 1
ATOM 633 N N . ALA A 1 79 ? 9.816 10.640 -23.992 1.00 85.56 79 ALA A N 1
ATOM 634 C CA . ALA A 1 79 ? 10.102 9.378 -23.315 1.00 85.56 79 ALA A CA 1
ATOM 635 C C . ALA A 1 79 ? 10.343 9.654 -21.823 1.00 85.56 79 ALA A C 1
ATOM 637 O O . ALA A 1 79 ? 11.126 10.539 -21.481 1.00 85.56 79 ALA A O 1
ATOM 638 N N . VAL A 1 80 ? 9.659 8.919 -20.948 1.00 88.00 80 VAL A N 1
ATOM 639 C CA . VAL A 1 80 ? 9.598 9.203 -19.506 1.00 88.00 80 VAL A CA 1
ATOM 640 C C . VAL A 1 80 ? 9.774 7.964 -18.649 1.00 88.00 80 VAL A C 1
ATOM 642 O O . VAL A 1 80 ? 9.562 6.836 -19.095 1.00 88.00 80 VAL A O 1
ATOM 645 N N . THR A 1 81 ? 10.168 8.200 -17.401 1.00 88.81 81 THR A N 1
ATOM 646 C CA . THR A 1 81 ? 10.524 7.181 -16.415 1.00 88.81 81 THR A CA 1
ATOM 647 C C . THR A 1 81 ? 9.440 6.992 -15.347 1.00 88.81 81 THR A C 1
ATOM 649 O O . THR A 1 81 ? 8.500 7.778 -15.214 1.00 88.81 81 THR A O 1
ATOM 652 N N . CYS A 1 82 ? 9.565 5.925 -14.550 1.00 88.56 82 CYS A N 1
ATOM 653 C CA . CYS A 1 82 ? 8.700 5.707 -13.386 1.00 88.56 82 CYS A CA 1
ATOM 654 C C . CYS A 1 82 ? 8.907 6.790 -12.313 1.00 88.56 82 CYS A C 1
ATOM 656 O O . CYS A 1 82 ? 7.964 7.158 -11.613 1.00 88.56 82 CYS A O 1
ATOM 658 N N . GLU A 1 83 ? 10.124 7.319 -12.204 1.00 89.12 83 GLU A N 1
ATOM 659 C CA . GLU A 1 83 ? 10.485 8.417 -11.315 1.00 89.12 83 GLU A CA 1
ATOM 660 C C . GLU A 1 83 ? 9.773 9.712 -11.708 1.00 89.12 83 GLU A C 1
ATOM 662 O O . GLU A 1 83 ? 9.238 10.378 -10.824 1.00 89.12 83 GLU A O 1
ATOM 667 N N . ASP A 1 84 ? 9.677 10.020 -13.007 1.00 89.00 84 ASP A N 1
ATOM 668 C CA . ASP A 1 84 ? 8.922 11.180 -13.505 1.00 89.00 84 ASP A CA 1
ATOM 669 C C . ASP A 1 84 ? 7.440 11.086 -13.118 1.00 89.00 84 ASP A C 1
ATOM 671 O O . ASP A 1 84 ? 6.835 12.056 -12.653 1.00 89.00 84 ASP A O 1
ATOM 675 N N . PHE A 1 85 ? 6.854 9.890 -13.246 1.00 88.06 85 PHE A N 1
ATOM 676 C CA . PHE A 1 85 ? 5.472 9.645 -12.835 1.00 88.06 85 PHE A CA 1
ATOM 677 C C . PHE A 1 85 ? 5.284 9.813 -11.321 1.00 88.06 85 PHE A C 1
ATOM 679 O O . PHE A 1 85 ? 4.343 10.479 -10.885 1.00 88.06 85 PHE A O 1
ATOM 686 N N . ASN A 1 86 ? 6.194 9.267 -10.510 1.00 88.25 86 ASN A N 1
ATOM 687 C CA . ASN A 1 86 ? 6.176 9.441 -9.058 1.00 88.25 86 ASN A CA 1
ATOM 688 C C . ASN A 1 86 ? 6.339 10.915 -8.648 1.00 88.25 86 ASN A C 1
ATOM 690 O O . ASN A 1 86 ? 5.618 11.385 -7.770 1.00 88.25 86 ASN A O 1
ATOM 694 N N . ALA A 1 87 ? 7.253 11.651 -9.283 1.00 87.56 87 ALA A N 1
ATOM 695 C CA . ALA A 1 87 ? 7.482 13.069 -9.014 1.00 87.56 87 ALA A CA 1
ATOM 696 C C . ALA A 1 87 ? 6.235 13.902 -9.335 1.00 87.56 87 ALA A C 1
ATOM 698 O O . ALA A 1 87 ? 5.765 14.663 -8.495 1.00 87.56 87 ALA A O 1
ATOM 699 N N . ALA A 1 88 ? 5.616 13.677 -10.497 1.00 86.31 88 ALA A N 1
ATOM 700 C CA . ALA A 1 88 ? 4.368 14.344 -10.849 1.00 86.31 88 ALA A CA 1
ATOM 701 C C . ALA A 1 88 ? 3.227 14.020 -9.858 1.00 86.31 88 ALA A C 1
ATOM 703 O O . ALA A 1 88 ? 2.429 14.901 -9.534 1.00 86.31 88 ALA A O 1
ATOM 704 N N . MET A 1 89 ? 3.164 12.787 -9.333 1.00 86.56 89 MET A N 1
ATOM 705 C CA . MET A 1 89 ? 2.192 12.388 -8.300 1.00 86.56 89 MET A CA 1
ATOM 706 C C . MET A 1 89 ? 2.390 13.136 -6.981 1.00 86.56 89 MET A C 1
ATOM 708 O O . MET A 1 89 ? 1.397 13.561 -6.382 1.00 86.56 89 MET A O 1
ATOM 712 N N . ARG A 1 90 ? 3.645 13.305 -6.545 1.00 86.56 90 ARG A N 1
ATOM 713 C CA . ARG A 1 90 ? 4.001 14.066 -5.338 1.00 86.56 90 ARG A CA 1
ATOM 714 C C . ARG A 1 90 ? 3.662 15.544 -5.505 1.00 86.56 90 ARG A C 1
ATOM 716 O O . ARG A 1 90 ? 2.884 16.075 -4.718 1.00 86.56 90 ARG A O 1
ATOM 723 N N . ASP A 1 91 ? 4.169 16.171 -6.565 1.00 84.12 91 ASP A N 1
ATOM 724 C CA . ASP A 1 91 ? 4.065 17.618 -6.786 1.00 84.12 91 ASP A CA 1
ATOM 725 C C . ASP A 1 91 ? 2.619 18.098 -6.930 1.00 84.12 91 ASP A C 1
ATOM 727 O O . ASP A 1 91 ? 2.253 19.158 -6.431 1.00 84.12 91 ASP A O 1
ATOM 731 N N . ALA A 1 92 ? 1.772 17.331 -7.624 1.00 82.50 92 ALA A N 1
ATOM 732 C CA . ALA A 1 92 ? 0.387 17.726 -7.873 1.00 82.50 92 ALA A CA 1
ATOM 733 C C . ALA A 1 92 ? -0.497 17.692 -6.614 1.00 82.50 92 ALA A C 1
ATOM 735 O O . ALA A 1 92 ? -1.602 18.241 -6.627 1.00 82.50 92 ALA A O 1
ATOM 736 N N . ASN A 1 93 ? -0.044 17.012 -5.558 1.00 81.75 93 ASN A N 1
ATOM 737 C CA . ASN A 1 93 ? -0.840 16.731 -4.365 1.00 81.75 93 ASN A CA 1
ATOM 738 C C . ASN A 1 93 ? -0.150 17.131 -3.057 1.00 81.75 93 ASN A C 1
ATOM 740 O O . ASN A 1 93 ? -0.719 16.862 -2.004 1.00 81.75 93 ASN A O 1
ATOM 744 N N . ASP A 1 94 ? 1.047 17.724 -3.127 1.00 82.00 94 ASP A N 1
ATOM 745 C CA . ASP A 1 94 ? 1.905 18.010 -1.970 1.00 82.00 94 ASP A CA 1
ATOM 746 C C . ASP A 1 94 ? 2.031 16.795 -1.027 1.00 82.00 94 ASP A C 1
ATOM 748 O O . ASP A 1 94 ? 1.900 16.869 0.194 1.00 82.00 94 ASP A O 1
ATOM 752 N N . ALA A 1 95 ? 2.179 15.611 -1.632 1.00 82.25 95 ALA A N 1
ATOM 753 C CA . ALA A 1 95 ? 2.134 14.336 -0.931 1.00 82.25 95 ALA A CA 1
ATOM 754 C C . ALA A 1 95 ? 3.537 13.746 -0.770 1.00 82.25 95 ALA A C 1
ATOM 756 O O . ALA A 1 95 ? 4.301 13.645 -1.734 1.00 82.25 95 ALA A O 1
ATOM 757 N N . ASP A 1 96 ? 3.856 13.280 0.439 1.00 83.19 96 ASP A N 1
ATOM 758 C CA . ASP A 1 96 ? 5.083 12.528 0.680 1.00 83.19 96 ASP A CA 1
ATOM 759 C C . ASP A 1 96 ? 4.878 11.020 0.472 1.00 83.19 96 ASP A C 1
ATOM 761 O O . ASP A 1 96 ? 4.119 10.358 1.184 1.00 83.19 96 ASP A O 1
ATOM 765 N N . PHE A 1 97 ? 5.602 10.485 -0.509 1.00 84.75 97 PHE A N 1
ATOM 766 C CA . PHE A 1 97 ? 5.690 9.063 -0.840 1.00 84.75 97 PHE A CA 1
ATOM 767 C C . PHE A 1 97 ? 7.105 8.535 -0.595 1.00 84.75 97 PHE A C 1
ATOM 769 O O . PHE A 1 97 ? 7.704 7.903 -1.471 1.00 84.75 97 PHE A O 1
ATOM 776 N N . ALA A 1 98 ? 7.688 8.863 0.560 1.00 78.44 98 ALA A N 1
ATOM 777 C CA . ALA A 1 98 ? 8.987 8.337 0.962 1.00 78.44 98 ALA A CA 1
ATOM 778 C C . ALA A 1 98 ? 9.039 6.811 0.765 1.00 78.44 98 ALA A C 1
ATOM 780 O O . ALA A 1 98 ? 8.086 6.098 1.082 1.00 78.44 98 ALA A O 1
ATOM 781 N N . ASN A 1 99 ? 10.138 6.317 0.190 1.00 84.25 99 ASN A N 1
ATOM 782 C CA . ASN A 1 99 ? 10.385 4.900 -0.108 1.00 84.25 99 ASN A CA 1
ATOM 783 C C . ASN A 1 99 ? 9.376 4.212 -1.052 1.00 84.25 99 ASN A C 1
ATOM 785 O O . ASN A 1 99 ? 9.491 3.013 -1.296 1.00 84.25 99 ASN A O 1
ATOM 789 N N . PHE A 1 100 ? 8.423 4.933 -1.655 1.00 91.56 100 PHE A N 1
ATOM 790 C CA . PHE A 1 100 ? 7.456 4.324 -2.576 1.00 91.56 100 PHE A CA 1
ATOM 791 C C . PHE A 1 100 ? 8.119 3.794 -3.856 1.00 91.56 100 PHE A C 1
ATOM 793 O O . PHE A 1 100 ? 7.688 2.783 -4.408 1.00 91.56 100 PHE A O 1
ATOM 800 N N . LEU A 1 101 ? 9.221 4.416 -4.292 1.00 91.75 101 LEU A N 1
ATOM 801 C CA . LEU A 1 101 ? 9.994 3.962 -5.452 1.00 91.75 101 LEU A CA 1
ATOM 802 C C . LEU A 1 101 ? 10.581 2.550 -5.285 1.00 91.75 101 LEU A C 1
ATOM 804 O O . LEU A 1 101 ? 10.870 1.906 -6.293 1.00 91.75 101 LEU A O 1
ATOM 808 N N . LEU A 1 102 ? 10.675 2.020 -4.057 1.00 93.81 102 LEU A N 1
ATOM 809 C CA . LEU A 1 102 ? 11.078 0.629 -3.826 1.00 93.81 102 LEU A CA 1
ATOM 810 C C . LEU A 1 102 ? 10.132 -0.374 -4.498 1.00 93.81 102 LEU A C 1
ATOM 812 O O . LEU A 1 102 ? 10.581 -1.438 -4.911 1.00 93.81 102 LEU A O 1
ATOM 816 N N . TRP A 1 103 ? 8.859 -0.031 -4.723 1.00 93.81 103 TRP A N 1
ATOM 817 C CA . TRP A 1 103 ? 7.948 -0.879 -5.501 1.00 93.81 103 TRP A CA 1
ATOM 818 C C . TRP A 1 103 ? 8.392 -1.083 -6.955 1.00 93.81 103 TRP A C 1
ATOM 820 O O . TRP A 1 103 ? 8.047 -2.094 -7.570 1.00 93.81 103 TRP A O 1
ATOM 830 N N . TYR A 1 104 ? 9.172 -0.147 -7.503 1.00 91.50 104 TYR A N 1
ATOM 831 C CA . TYR A 1 104 ? 9.715 -0.233 -8.856 1.00 91.50 104 TYR A CA 1
ATOM 832 C C . TYR A 1 104 ? 11.053 -0.965 -8.925 1.00 91.50 104 TYR A C 1
ATOM 834 O O . TYR A 1 104 ? 11.360 -1.506 -9.984 1.00 91.50 104 TYR A O 1
ATOM 842 N N . SER A 1 105 ? 11.830 -1.011 -7.839 1.00 91.69 105 SER A N 1
ATOM 843 C CA . SER A 1 105 ? 13.207 -1.532 -7.835 1.00 91.69 105 SER A CA 1
ATOM 844 C C . SER A 1 105 ? 13.416 -2.803 -7.006 1.00 91.69 105 SER A C 1
ATOM 846 O O . SER A 1 105 ? 14.367 -3.540 -7.271 1.00 91.69 105 SER A O 1
ATOM 848 N N . GLN A 1 106 ? 12.535 -3.118 -6.054 1.00 93.50 106 GLN A N 1
ATOM 849 C CA . GLN A 1 106 ? 12.661 -4.279 -5.174 1.00 93.50 106 GLN A CA 1
ATOM 850 C C . GLN A 1 106 ? 11.662 -5.387 -5.544 1.00 93.50 106 GLN A C 1
ATOM 852 O O . GLN A 1 106 ? 10.450 -5.187 -5.647 1.00 93.50 106 GLN A O 1
ATOM 857 N N . ALA A 1 107 ? 12.199 -6.583 -5.778 1.00 93.00 107 ALA A N 1
ATOM 858 C CA . ALA A 1 107 ? 11.452 -7.793 -6.089 1.00 93.00 107 ALA A CA 1
ATOM 859 C C . ALA A 1 107 ? 10.892 -8.454 -4.822 1.00 93.00 107 ALA A C 1
ATOM 861 O O . ALA A 1 107 ? 11.350 -8.187 -3.707 1.00 93.00 107 ALA A O 1
ATOM 862 N N . GLY A 1 108 ? 9.947 -9.371 -5.019 1.00 92.75 108 GLY A N 1
ATOM 863 C CA . GLY A 1 108 ? 9.292 -10.104 -3.942 1.00 92.75 108 GLY A CA 1
ATOM 864 C C . GLY A 1 108 ? 7.949 -9.500 -3.538 1.00 92.75 108 GLY A C 1
ATOM 865 O O . GLY A 1 108 ? 7.549 -8.423 -3.996 1.00 92.75 108 GLY A O 1
ATOM 866 N N . THR A 1 109 ? 7.250 -10.243 -2.686 1.00 94.62 109 THR A N 1
ATOM 867 C CA . THR A 1 109 ? 5.941 -9.886 -2.135 1.00 94.62 109 THR A CA 1
ATOM 868 C C . THR A 1 109 ? 6.095 -9.573 -0.643 1.00 94.62 109 THR A C 1
ATOM 870 O O . THR A 1 109 ? 6.534 -10.455 0.097 1.00 94.62 109 THR A O 1
ATOM 873 N N . PRO A 1 110 ? 5.748 -8.356 -0.180 1.00 94.88 110 PRO A N 1
ATOM 874 C CA . PRO A 1 110 ? 5.761 -8.036 1.243 1.00 94.88 110 PRO A CA 1
ATOM 875 C C . PRO A 1 110 ? 4.768 -8.879 2.040 1.00 94.88 110 PRO A C 1
ATOM 877 O O . PRO A 1 110 ? 3.603 -9.027 1.664 1.00 94.88 110 PRO A O 1
ATOM 880 N N . LEU A 1 111 ? 5.230 -9.392 3.173 1.00 95.06 111 LEU A N 1
ATOM 881 C CA . LEU A 1 111 ? 4.430 -10.046 4.194 1.00 95.06 111 LEU A CA 1
ATOM 882 C C . LEU A 1 111 ? 4.092 -9.010 5.263 1.00 95.06 111 LEU A C 1
ATOM 884 O O . LEU A 1 111 ? 4.984 -8.467 5.908 1.00 95.06 111 LEU A O 1
ATOM 888 N N . VAL A 1 112 ? 2.802 -8.744 5.455 1.00 95.31 112 VAL A N 1
ATOM 889 C CA . VAL A 1 112 ? 2.313 -7.802 6.469 1.00 95.31 112 VAL A CA 1
ATOM 890 C C . VAL A 1 112 ? 1.680 -8.591 7.609 1.00 95.31 112 VAL A C 1
ATOM 892 O O . VAL A 1 112 ? 0.746 -9.362 7.387 1.00 95.31 112 VAL A O 1
ATOM 895 N N . LYS A 1 113 ? 2.183 -8.398 8.829 1.00 95.81 113 LYS A N 1
ATOM 896 C CA . LYS A 1 113 ? 1.631 -8.980 10.058 1.00 95.81 113 LYS A CA 1
ATOM 897 C C . LYS A 1 113 ? 0.872 -7.893 10.809 1.00 95.81 113 LYS A C 1
ATOM 899 O O . LYS A 1 113 ? 1.382 -6.787 10.978 1.00 95.81 113 LYS A O 1
ATOM 904 N N . VAL A 1 114 ? -0.343 -8.205 11.250 1.00 95.25 114 VAL A N 1
ATOM 905 C CA . VAL A 1 114 ? -1.209 -7.275 11.983 1.00 95.25 114 VAL A CA 1
ATOM 906 C C . VAL A 1 114 ? -1.644 -7.935 13.281 1.00 95.25 114 VAL A C 1
ATOM 908 O O . VAL A 1 114 ? -2.334 -8.950 13.256 1.00 95.25 114 VAL A O 1
ATOM 911 N N . ASN A 1 115 ? -1.263 -7.333 14.404 1.00 95.44 115 ASN A N 1
ATOM 912 C CA . ASN A 1 115 ? -1.734 -7.711 15.730 1.00 95.44 115 ASN A CA 1
ATOM 913 C C . ASN A 1 115 ? -2.690 -6.634 16.234 1.00 95.44 115 ASN A C 1
ATOM 915 O O . ASN A 1 115 ? -2.398 -5.443 16.124 1.00 95.44 115 ASN A O 1
ATOM 919 N N . THR A 1 116 ? -3.816 -7.047 16.804 1.00 94.81 116 THR A N 1
ATOM 920 C CA . THR A 1 116 ? -4.880 -6.130 17.218 1.00 94.81 116 THR A CA 1
ATOM 921 C C . THR A 1 116 ? -5.153 -6.239 18.709 1.00 94.81 116 THR A C 1
ATOM 923 O O . THR A 1 116 ? -5.111 -7.338 19.262 1.00 94.81 116 THR A O 1
ATOM 926 N N . SER A 1 117 ? -5.497 -5.129 19.351 1.00 94.69 117 SER A N 1
ATOM 927 C CA . SER A 1 117 ? -6.007 -5.115 20.724 1.00 94.69 117 SER A CA 1
ATOM 928 C C . SER A 1 117 ? -7.091 -4.053 20.883 1.00 94.69 117 SER A C 1
ATOM 930 O O . SER A 1 117 ? -7.096 -3.044 20.179 1.00 94.69 117 SER A O 1
ATOM 932 N N . TYR A 1 118 ? -8.021 -4.281 21.808 1.00 93.50 118 TYR A N 1
ATOM 933 C CA . TYR A 1 118 ? -9.069 -3.324 22.145 1.00 93.50 118 TYR A CA 1
ATOM 934 C C . TYR A 1 118 ? -9.009 -2.998 23.634 1.00 93.50 118 TYR A C 1
ATOM 936 O O . TYR A 1 118 ? -8.935 -3.911 24.455 1.00 93.50 118 TYR A O 1
ATOM 944 N N . ASN A 1 119 ? -9.036 -1.708 23.966 1.00 92.50 119 ASN A N 1
ATOM 945 C CA . ASN A 1 119 ? -9.200 -1.216 25.328 1.00 92.50 119 ASN A CA 1
ATOM 946 C C . ASN A 1 119 ? -10.642 -0.704 25.505 1.00 92.50 119 ASN A C 1
ATOM 948 O O . ASN A 1 119 ? -10.955 0.362 24.964 1.00 92.50 119 ASN A O 1
ATOM 952 N N . PRO A 1 120 ? -11.499 -1.419 26.260 1.00 90.31 120 PRO A N 1
ATOM 953 C CA . PRO A 1 120 ? -12.872 -0.996 26.520 1.00 90.31 120 PRO A CA 1
ATOM 954 C C . PRO A 1 120 ? -12.974 0.308 27.316 1.00 90.31 120 PRO A C 1
ATOM 956 O O . PRO A 1 120 ? -13.821 1.132 26.994 1.00 90.31 120 PRO A O 1
ATOM 959 N N . GLU A 1 121 ? -12.109 0.524 28.313 1.00 92.38 121 GLU A N 1
ATOM 960 C CA . GLU A 1 121 ? -12.162 1.711 29.183 1.00 92.38 121 GLU A CA 1
ATOM 961 C C . GLU A 1 121 ? -11.798 2.989 28.420 1.00 92.38 121 GLU A C 1
ATOM 963 O O . GLU A 1 121 ? -12.406 4.038 28.605 1.00 92.38 121 GLU A O 1
ATOM 968 N N . GLY A 1 122 ? -10.809 2.889 27.529 1.00 86.62 122 GLY A N 1
ATOM 969 C CA . GLY A 1 122 ? -10.351 3.999 26.691 1.00 86.62 122 GLY A CA 1
ATOM 970 C C . GLY A 1 122 ? -11.010 4.064 25.313 1.00 86.62 122 GLY A C 1
ATOM 971 O O . GLY A 1 122 ? -10.559 4.845 24.477 1.00 86.62 122 GLY A O 1
ATOM 972 N N . HIS A 1 123 ? -11.987 3.193 25.027 1.00 86.94 123 HIS A N 1
ATOM 973 C CA . HIS A 1 123 ? -12.628 3.023 23.715 1.00 86.94 123 HIS A CA 1
ATOM 974 C C . HIS A 1 123 ? -11.652 3.046 22.524 1.00 86.94 123 HIS A C 1
ATOM 976 O O . HIS A 1 123 ? -11.944 3.583 21.457 1.00 86.94 123 HIS A O 1
ATOM 982 N N . THR A 1 124 ? -10.471 2.454 22.707 1.00 89.06 124 THR A N 1
ATOM 983 C CA . THR A 1 124 ? -9.377 2.524 21.734 1.00 89.06 124 THR A CA 1
ATOM 984 C C . THR A 1 124 ? -9.130 1.159 21.116 1.00 89.06 124 THR A C 1
ATOM 986 O O . THR A 1 124 ? -8.827 0.193 21.816 1.00 89.06 124 THR A O 1
ATOM 989 N N . PHE A 1 125 ? -9.197 1.092 19.789 1.00 91.25 125 PHE A N 1
ATOM 990 C CA . PHE A 1 125 ? -8.759 -0.069 19.021 1.00 91.25 125 PHE A CA 1
ATOM 991 C C . PHE A 1 125 ? -7.358 0.179 18.459 1.00 91.25 125 PHE A C 1
ATOM 993 O O . PHE A 1 125 ? -7.118 1.173 17.778 1.00 91.25 125 PHE A O 1
ATOM 1000 N N . SER A 1 126 ? -6.416 -0.707 18.771 1.00 91.88 126 SER A N 1
ATOM 1001 C CA . SER A 1 126 ? -5.010 -0.584 18.386 1.00 91.88 126 SER A CA 1
ATOM 1002 C C . SER A 1 126 ? -4.617 -1.638 17.361 1.00 91.88 126 SER A C 1
ATOM 1004 O O . SER A 1 126 ? -4.909 -2.824 17.515 1.00 91.88 126 SER A O 1
ATOM 1006 N N . LEU A 1 127 ? -3.896 -1.190 16.333 1.00 91.88 127 LEU A N 1
ATOM 1007 C CA . LEU A 1 127 ? -3.316 -2.019 15.283 1.00 91.88 127 LEU A CA 1
ATOM 1008 C C . LEU A 1 127 ? -1.792 -1.903 15.346 1.00 91.88 127 LEU A C 1
ATOM 1010 O O . LEU A 1 127 ? -1.234 -0.842 15.070 1.00 91.88 127 LEU A O 1
ATOM 1014 N N . LYS A 1 128 ? -1.108 -2.997 15.677 1.00 92.25 128 LYS A N 1
ATOM 1015 C CA . LYS A 1 128 ? 0.346 -3.110 15.548 1.00 92.25 128 LYS A CA 1
ATOM 1016 C C . LYS A 1 128 ? 0.656 -3.824 14.242 1.00 92.25 128 LYS A C 1
ATOM 1018 O O . LYS A 1 128 ? 0.386 -5.015 14.108 1.00 92.25 128 LYS A O 1
ATOM 1023 N N . ILE A 1 129 ? 1.214 -3.084 13.293 1.00 92.88 129 ILE A N 1
ATOM 1024 C CA . ILE A 1 129 ? 1.512 -3.574 11.949 1.00 92.88 129 ILE A CA 1
ATOM 1025 C C . ILE A 1 129 ? 3.026 -3.668 11.788 1.00 92.88 129 ILE A C 1
ATOM 1027 O O . ILE A 1 129 ? 3.740 -2.747 12.176 1.00 92.88 129 ILE A O 1
ATOM 1031 N N . SER A 1 130 ? 3.505 -4.773 11.230 1.00 93.50 130 SER A N 1
ATOM 1032 C CA . SER A 1 130 ? 4.889 -4.918 10.788 1.00 93.50 130 SER A CA 1
ATOM 1033 C C . SER A 1 130 ? 4.938 -5.505 9.387 1.00 93.50 130 SER A C 1
ATOM 1035 O O . SER A 1 130 ? 4.023 -6.218 8.965 1.00 93.50 130 SER A O 1
ATOM 1037 N N . GLN A 1 131 ? 6.013 -5.205 8.665 1.00 94.44 131 GLN A N 1
ATOM 1038 C CA . GLN A 1 131 ? 6.260 -5.760 7.343 1.00 94.44 131 GLN A CA 1
ATOM 1039 C C . GLN A 1 131 ? 7.612 -6.460 7.276 1.00 94.44 131 GLN A C 1
ATOM 1041 O O . GLN A 1 131 ? 8.559 -6.106 7.973 1.00 94.44 131 GLN A O 1
ATOM 1046 N N . GLU A 1 132 ? 7.694 -7.448 6.400 1.00 95.06 132 GLU A N 1
ATOM 1047 C CA . GLU A 1 132 ? 8.923 -8.151 6.071 1.00 95.06 132 GLU A CA 1
ATOM 1048 C C . GLU A 1 132 ? 8.862 -8.570 4.606 1.00 95.06 132 GLU A C 1
ATOM 1050 O O . GLU A 1 132 ? 7.796 -8.907 4.090 1.00 95.06 132 GLU A O 1
ATOM 1055 N N . ILE A 1 133 ? 9.994 -8.547 3.914 1.00 95.12 133 ILE A N 1
ATOM 1056 C CA . ILE A 1 133 ? 10.077 -8.985 2.523 1.00 95.12 133 ILE A CA 1
ATOM 1057 C C . ILE A 1 133 ? 11.160 -10.061 2.470 1.00 95.12 133 ILE A C 1
ATOM 1059 O O . ILE A 1 133 ? 12.310 -9.755 2.784 1.00 95.12 133 ILE A O 1
ATOM 1063 N N . PRO A 1 134 ? 10.822 -11.311 2.105 1.00 94.69 134 PRO A N 1
ATOM 1064 C CA . PRO A 1 134 ? 11.817 -12.367 1.996 1.00 94.69 134 PRO A CA 1
ATOM 1065 C C . PRO A 1 134 ? 12.894 -12.046 0.942 1.00 94.69 134 PRO A C 1
ATOM 1067 O O . PRO A 1 134 ? 12.588 -11.405 -0.074 1.00 94.69 134 PRO A O 1
ATOM 1070 N N . PRO A 1 135 ? 14.141 -12.512 1.136 1.00 95.06 135 PRO A N 1
ATOM 1071 C CA . PRO A 1 135 ? 15.187 -12.449 0.120 1.00 95.06 135 PRO A CA 1
ATOM 1072 C C . PRO A 1 135 ? 14.733 -13.059 -1.211 1.00 95.06 135 PRO A C 1
ATOM 1074 O O . PRO A 1 135 ? 14.036 -14.071 -1.235 1.00 95.06 135 PRO A O 1
ATOM 1077 N N . THR A 1 136 ? 15.167 -12.476 -2.328 1.00 93.88 136 THR A N 1
ATOM 1078 C CA . THR A 1 136 ? 14.936 -13.032 -3.672 1.00 93.88 136 THR A CA 1
ATOM 1079 C C . THR A 1 136 ? 16.269 -13.203 -4.402 1.00 93.88 136 THR A C 1
ATOM 1081 O O . THR A 1 136 ? 17.250 -12.545 -4.038 1.00 93.88 136 THR A O 1
ATOM 1084 N N . PRO A 1 137 ? 16.344 -14.028 -5.462 1.00 91.69 137 PRO A N 1
ATOM 1085 C CA . PRO A 1 137 ? 17.535 -14.098 -6.305 1.00 91.69 137 PRO A CA 1
ATOM 1086 C C . PRO A 1 137 ? 17.996 -12.702 -6.753 1.00 91.69 137 PRO A C 1
ATOM 1088 O O . PRO A 1 137 ? 17.182 -11.866 -7.145 1.00 91.69 137 PRO A O 1
ATOM 1091 N N . GLY A 1 138 ? 19.295 -12.423 -6.628 1.00 89.00 138 GLY A N 1
ATOM 1092 C CA . GLY A 1 138 ? 19.888 -11.121 -6.959 1.00 89.00 138 GLY A CA 1
ATOM 1093 C C . GLY A 1 138 ? 19.588 -9.975 -5.978 1.00 89.00 138 GLY A C 1
ATOM 1094 O O . GLY A 1 138 ? 20.135 -8.891 -6.149 1.00 89.00 138 GLY A O 1
ATOM 1095 N N . GLN A 1 139 ? 18.757 -10.188 -4.950 1.00 90.69 139 GLN A N 1
ATOM 1096 C CA . GLN A 1 139 ? 18.425 -9.192 -3.925 1.00 90.69 139 GLN A CA 1
ATOM 1097 C C . GLN A 1 139 ? 18.257 -9.867 -2.556 1.00 90.69 139 GLN A C 1
ATOM 1099 O O . GLN A 1 139 ? 17.141 -10.181 -2.134 1.00 90.69 139 GLN A O 1
ATOM 1104 N N . SER A 1 140 ? 19.372 -10.111 -1.866 1.00 93.12 140 SER A N 1
ATOM 1105 C CA . SER A 1 140 ? 19.381 -10.750 -0.543 1.00 93.12 140 SER A CA 1
ATOM 1106 C C . SER A 1 140 ? 18.973 -9.810 0.594 1.00 93.12 140 SER A C 1
ATOM 1108 O O . SER A 1 140 ? 18.408 -10.263 1.585 1.00 93.12 140 SER A O 1
ATOM 1110 N N . VAL A 1 141 ? 19.240 -8.513 0.439 1.00 94.06 141 VAL A N 1
ATOM 1111 C CA . VAL A 1 141 ? 18.866 -7.457 1.386 1.00 94.06 141 VAL A CA 1
ATOM 1112 C C . VAL A 1 141 ? 17.597 -6.773 0.890 1.00 94.06 141 VAL A C 1
ATOM 1114 O O . VAL A 1 141 ? 17.458 -6.511 -0.308 1.00 94.06 141 VAL A O 1
ATOM 1117 N N . LYS A 1 142 ? 16.662 -6.514 1.808 1.00 94.88 142 LYS A N 1
ATOM 1118 C CA . LYS A 1 142 ? 15.357 -5.919 1.519 1.00 94.88 142 LYS A CA 1
ATOM 1119 C C . LYS A 1 142 ? 15.087 -4.758 2.461 1.00 94.88 142 LYS A C 1
ATOM 1121 O O . LYS A 1 142 ? 15.309 -4.870 3.661 1.00 94.88 142 LYS A O 1
ATOM 1126 N N . GLU A 1 143 ? 14.552 -3.684 1.901 1.00 94.38 143 GLU A N 1
ATOM 1127 C CA . GLU A 1 143 ? 14.142 -2.491 2.637 1.00 94.38 143 GLU A CA 1
ATOM 1128 C C . GLU A 1 143 ? 12.615 -2.466 2.829 1.00 94.38 143 GLU A C 1
ATOM 1130 O O . GLU A 1 143 ? 11.887 -2.940 1.944 1.00 94.38 143 GLU A O 1
ATOM 1135 N N . PRO A 1 144 ? 12.096 -1.901 3.935 1.00 93.88 144 PRO A N 1
ATOM 1136 C CA . PRO A 1 144 ? 10.661 -1.704 4.128 1.00 93.88 144 PRO A CA 1
ATOM 1137 C C . PRO A 1 144 ? 10.042 -0.852 3.012 1.00 93.88 144 PRO A C 1
ATOM 1139 O O . PRO A 1 144 ? 10.519 0.239 2.692 1.00 93.88 144 PRO A O 1
ATOM 1142 N N . MET A 1 145 ? 8.947 -1.337 2.427 1.00 93.38 145 MET A N 1
ATOM 1143 C CA . MET A 1 145 ? 8.215 -0.627 1.381 1.00 93.38 145 MET A CA 1
ATOM 1144 C C . MET A 1 145 ? 7.122 0.259 1.975 1.00 93.38 145 MET A C 1
ATOM 1146 O O . MET A 1 145 ? 6.592 0.001 3.053 1.00 93.38 145 MET A O 1
ATOM 1150 N N . PHE A 1 146 ? 6.724 1.290 1.235 1.00 93.31 146 PHE A N 1
ATOM 1151 C CA . PHE A 1 146 ? 5.533 2.061 1.574 1.00 93.31 146 PHE A CA 1
ATOM 1152 C C . PHE A 1 146 ? 4.272 1.252 1.223 1.00 93.31 146 PHE A C 1
ATOM 1154 O O . PHE A 1 146 ? 4.008 1.019 0.043 1.00 93.31 146 PHE A O 1
ATOM 1161 N N . ILE A 1 147 ? 3.463 0.857 2.208 1.00 93.44 147 ILE A N 1
ATOM 1162 C CA . ILE A 1 147 ? 2.241 0.062 1.994 1.00 93.44 147 ILE A CA 1
ATOM 1163 C C . ILE A 1 147 ? 1.010 0.841 2.493 1.00 93.44 147 ILE A C 1
ATOM 1165 O O . ILE A 1 147 ? 0.894 1.083 3.698 1.00 93.44 147 ILE A O 1
ATOM 1169 N N . PRO A 1 148 ? 0.071 1.233 1.605 1.00 93.12 148 PRO A N 1
ATOM 1170 C CA . PRO A 1 148 ? -1.216 1.785 2.015 1.00 93.12 148 PRO A CA 1
ATOM 1171 C C . PRO A 1 148 ? -2.160 0.671 2.484 1.00 93.12 148 PRO A C 1
ATOM 1173 O O . PRO A 1 148 ? -2.457 -0.256 1.730 1.00 93.12 148 PRO A O 1
ATOM 1176 N N . ILE A 1 149 ? -2.676 0.786 3.707 1.00 91.62 149 ILE A N 1
ATOM 1177 C CA . ILE A 1 149 ? -3.630 -0.167 4.286 1.00 91.62 149 ILE A CA 1
ATOM 1178 C C . ILE A 1 149 ? -4.948 0.549 4.559 1.00 91.62 149 ILE A C 1
ATOM 1180 O O . ILE A 1 149 ? -5.031 1.393 5.447 1.00 91.62 149 ILE A O 1
ATOM 1184 N N . ALA A 1 150 ? -5.982 0.198 3.795 1.00 91.69 150 ALA A N 1
ATOM 1185 C CA . ALA A 1 150 ? -7.341 0.657 4.054 1.00 91.69 150 ALA A CA 1
ATOM 1186 C C . ALA A 1 150 ? -7.943 -0.115 5.235 1.00 91.69 150 ALA A C 1
ATOM 1188 O O . ALA A 1 150 ? -7.934 -1.346 5.233 1.00 91.69 150 ALA A O 1
ATOM 1189 N N . VAL A 1 151 ? -8.469 0.608 6.222 1.00 91.50 151 VAL A N 1
ATOM 1190 C CA . VAL A 1 151 ? -9.058 0.055 7.446 1.00 91.50 151 VAL A CA 1
ATOM 1191 C C . VAL A 1 151 ? -10.435 0.663 7.665 1.00 91.50 151 VAL A C 1
ATOM 1193 O O . VAL A 1 151 ? -10.580 1.881 7.609 1.00 91.50 151 VAL A O 1
ATOM 1196 N N . GLY A 1 152 ? -11.411 -0.189 7.964 1.00 92.38 152 GLY A N 1
ATOM 1197 C CA . GLY A 1 152 ? -12.712 0.178 8.515 1.00 92.38 152 GLY A CA 1
ATOM 1198 C C . GLY A 1 152 ? -13.042 -0.750 9.682 1.00 92.38 152 GLY A C 1
ATOM 1199 O O . GLY A 1 152 ? -12.515 -1.865 9.752 1.00 92.38 152 GLY A O 1
ATOM 1200 N N . LEU A 1 153 ? -13.860 -0.275 10.617 1.00 92.25 153 LEU A N 1
ATOM 1201 C CA . LEU A 1 153 ? -14.295 -1.039 11.785 1.00 92.25 153 LEU A CA 1
ATOM 1202 C C . LEU A 1 153 ? -15.791 -1.315 11.676 1.00 92.25 153 LEU A C 1
ATOM 1204 O O . LEU A 1 153 ? -16.547 -0.442 11.263 1.00 92.25 153 LEU A O 1
ATOM 1208 N N . LEU A 1 154 ? -16.203 -2.517 12.070 1.00 93.56 154 LEU A N 1
ATOM 1209 C CA . LEU A 1 154 ? -17.603 -2.930 12.099 1.00 93.56 154 LEU A CA 1
ATOM 1210 C C . LEU A 1 154 ? -18.024 -3.205 13.541 1.00 93.56 154 LEU A C 1
ATOM 1212 O O . LEU A 1 154 ? -17.238 -3.743 14.325 1.00 93.56 154 LEU A O 1
ATOM 1216 N N . ASP A 1 155 ? -19.258 -2.850 13.881 1.00 91.50 155 ASP A N 1
ATOM 1217 C CA . ASP A 1 155 ? -19.872 -3.226 15.150 1.00 91.50 155 ASP A CA 1
ATOM 1218 C C . ASP A 1 155 ? -20.383 -4.678 15.130 1.00 91.50 155 ASP A C 1
ATOM 1220 O O . ASP A 1 155 ? -20.297 -5.393 14.127 1.00 91.50 155 ASP A O 1
ATOM 1224 N N . SER A 1 156 ? -20.935 -5.133 16.256 1.00 93.38 156 SER A N 1
ATOM 1225 C CA . SER A 1 156 ? -21.483 -6.488 16.395 1.00 93.38 156 SER A CA 1
ATOM 1226 C C . SER A 1 156 ? -22.689 -6.773 15.492 1.00 93.38 156 SER A C 1
ATOM 1228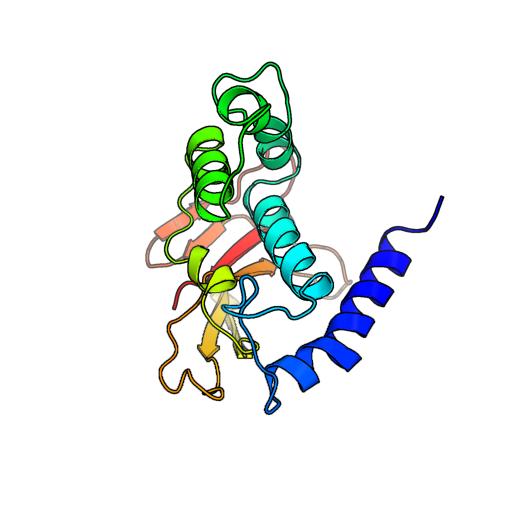 O O . SER A 1 156 ? -23.049 -7.935 15.315 1.00 93.38 156 SER A O 1
ATOM 1230 N N . THR A 1 157 ? -23.307 -5.742 14.911 1.00 95.56 157 THR A N 1
ATOM 1231 C CA . THR A 1 157 ? -24.412 -5.859 13.950 1.00 95.56 157 THR A CA 1
ATOM 1232 C C . THR A 1 157 ? -23.927 -5.866 12.498 1.00 95.56 157 THR A C 1
ATOM 1234 O O . THR A 1 157 ? -24.719 -6.096 11.585 1.00 95.56 157 THR A O 1
ATOM 1237 N N . GLY A 1 158 ? -22.624 -5.655 12.276 1.00 92.88 158 GLY A N 1
ATOM 1238 C CA . GLY A 1 158 ? -22.012 -5.557 10.955 1.00 92.88 158 GLY A CA 1
ATOM 1239 C C . GLY A 1 158 ? -22.115 -4.166 10.328 1.00 92.88 158 GLY A C 1
ATOM 1240 O O . GLY A 1 158 ? -21.882 -4.035 9.127 1.00 92.88 158 GLY A O 1
ATOM 1241 N N . LYS A 1 159 ? -22.466 -3.134 11.104 1.00 93.88 159 LYS A N 1
ATOM 1242 C CA . LYS A 1 159 ? -22.522 -1.749 10.629 1.00 93.88 159 LYS A CA 1
ATOM 1243 C C . LYS A 1 159 ? -21.171 -1.065 10.819 1.00 93.88 159 LYS A C 1
ATOM 1245 O O . LYS A 1 159 ? -20.486 -1.297 11.812 1.00 93.88 159 LYS A O 1
ATOM 1250 N N . ASP A 1 160 ? -20.808 -0.199 9.876 1.00 92.81 160 ASP A N 1
ATOM 1251 C CA . ASP A 1 160 ? -19.600 0.617 9.978 1.00 92.81 160 ASP A CA 1
ATOM 1252 C C . ASP A 1 160 ? -19.608 1.514 11.225 1.00 92.81 160 ASP A C 1
ATOM 1254 O O . ASP A 1 160 ? -20.569 2.244 11.487 1.00 92.81 160 ASP A O 1
ATOM 1258 N N . ILE A 1 161 ? -18.493 1.495 11.954 1.00 91.31 161 ILE A N 1
ATOM 1259 C CA . ILE A 1 161 ? -18.220 2.386 13.079 1.00 91.31 161 ILE A CA 1
ATOM 1260 C C . ILE A 1 161 ? -17.520 3.644 12.542 1.00 91.31 161 ILE A C 1
ATOM 1262 O O . ILE A 1 161 ? -16.449 3.534 11.935 1.00 91.31 161 ILE A O 1
ATOM 1266 N N . PRO A 1 162 ? -18.070 4.848 12.784 1.00 90.19 162 PRO A N 1
ATOM 1267 C CA . PRO A 1 162 ? -17.395 6.097 12.457 1.00 90.19 162 PRO A CA 1
ATOM 1268 C C . PRO A 1 162 ? -16.045 6.228 13.169 1.00 90.19 162 PRO A C 1
ATOM 1270 O O . PRO A 1 162 ? -15.945 6.070 14.387 1.00 90.19 162 PRO A O 1
ATOM 1273 N N . LEU A 1 163 ? -15.007 6.560 12.409 1.00 87.62 163 LEU A N 1
ATOM 1274 C CA . LEU A 1 163 ? -13.663 6.815 12.908 1.00 87.62 163 LEU A CA 1
ATOM 1275 C C . LEU A 1 163 ? -13.519 8.307 13.215 1.00 87.62 163 LEU A C 1
ATOM 1277 O O . LEU A 1 163 ? -13.730 9.146 12.344 1.00 87.62 163 LEU A O 1
ATOM 1281 N N . SER A 1 164 ? -13.144 8.639 14.449 1.00 82.56 164 SER A N 1
ATOM 1282 C CA . SER A 1 164 ? -12.980 10.030 14.895 1.00 82.56 164 SER A CA 1
ATOM 1283 C C . SER A 1 164 ? -11.532 10.511 14.805 1.00 82.56 164 SER A C 1
ATOM 1285 O O . SER A 1 164 ? -11.252 11.627 14.367 1.00 82.56 164 SER A O 1
ATOM 1287 N N . SER A 1 165 ? -10.586 9.666 15.213 1.00 84.38 165 SER A N 1
ATOM 1288 C CA . SER A 1 165 ? -9.167 10.006 15.265 1.00 84.38 165 SER A CA 1
ATOM 1289 C C . SER A 1 165 ? -8.291 8.773 15.090 1.00 84.38 165 SER A C 1
ATOM 1291 O O . SER A 1 165 ? -8.696 7.647 15.380 1.00 84.38 165 SER A O 1
ATOM 1293 N N . ILE A 1 166 ? -7.080 8.995 14.591 1.00 84.69 166 ILE A N 1
ATOM 1294 C CA . ILE A 1 166 ? -6.058 7.968 14.412 1.00 84.69 166 ILE A CA 1
ATOM 1295 C C . ILE A 1 166 ? -4.811 8.429 15.134 1.00 84.69 166 ILE A C 1
ATOM 1297 O O . ILE A 1 166 ? -4.289 9.508 14.867 1.00 84.69 166 ILE A O 1
ATOM 1301 N N . TYR A 1 167 ? -4.308 7.586 16.024 1.00 81.69 167 TYR A N 1
ATOM 1302 C CA . TYR A 1 167 ? -3.003 7.790 16.624 1.00 81.69 167 TYR A CA 1
ATOM 1303 C C . TYR A 1 167 ? -1.938 7.089 15.779 1.00 81.69 167 TYR A C 1
ATOM 1305 O O . TYR A 1 167 ? -1.947 5.864 15.647 1.00 81.69 167 TYR A O 1
ATOM 1313 N N . HIS A 1 168 ? -1.025 7.855 15.186 1.00 77.94 168 HIS A N 1
ATOM 1314 C CA . HIS A 1 168 ? 0.049 7.329 14.349 1.00 77.94 168 HIS A CA 1
ATOM 1315 C C . HIS A 1 168 ? 1.370 8.037 14.662 1.00 77.94 168 HIS A C 1
ATOM 1317 O O . HIS A 1 168 ? 1.438 9.263 14.681 1.00 77.94 168 HIS A O 1
ATOM 1323 N N . ASN A 1 169 ? 2.430 7.258 14.911 1.00 70.94 169 ASN A N 1
ATOM 1324 C CA . ASN A 1 169 ? 3.787 7.745 15.201 1.00 70.94 169 ASN A CA 1
ATOM 1325 C C . ASN A 1 169 ? 3.860 8.844 16.276 1.00 70.94 169 ASN A C 1
ATOM 1327 O O . ASN A 1 169 ? 4.575 9.829 16.119 1.00 70.94 169 ASN A O 1
ATOM 1331 N N . GLY A 1 170 ? 3.117 8.685 17.371 1.00 73.25 170 GLY A N 1
ATOM 1332 C CA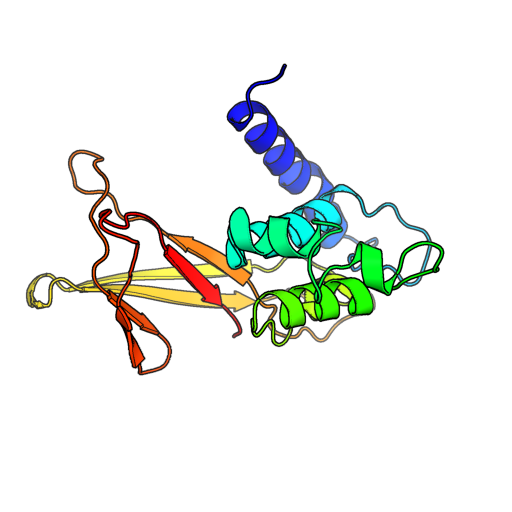 . GLY A 1 170 ? 3.156 9.638 18.480 1.00 73.25 170 GLY A CA 1
ATOM 1333 C C . GLY A 1 170 ? 2.155 10.792 18.371 1.00 73.25 170 GLY A C 1
ATOM 1334 O O . GLY A 1 170 ? 1.976 11.519 19.345 1.00 73.25 170 GLY A O 1
ATOM 1335 N N . ALA A 1 171 ? 1.485 10.955 17.226 1.00 79.19 171 ALA A N 1
ATOM 1336 C CA . ALA A 1 171 ? 0.564 12.056 16.969 1.00 79.19 171 ALA A CA 1
ATOM 1337 C C . ALA A 1 171 ? -0.872 11.559 16.767 1.00 79.19 171 ALA A C 1
ATOM 1339 O O . ALA A 1 171 ? -1.119 10.610 16.021 1.00 79.19 171 ALA A O 1
ATOM 1340 N N . LEU A 1 172 ? -1.827 12.238 17.406 1.00 82.19 172 LEU A N 1
ATOM 1341 C CA . LEU A 1 172 ? -3.248 12.051 17.143 1.00 82.19 172 LEU A CA 1
ATOM 1342 C C . LEU A 1 172 ? -3.647 12.924 15.951 1.00 82.19 172 LEU A C 1
ATOM 1344 O O . LEU A 1 172 ? -3.461 14.139 15.980 1.00 82.19 172 LEU A O 1
ATOM 1348 N N . GLN A 1 173 ? -4.191 12.308 14.910 1.00 81.50 173 GLN A N 1
ATOM 1349 C CA . GLN A 1 173 ? -4.697 12.999 13.732 1.00 81.50 173 GLN A CA 1
ATOM 1350 C C . GLN A 1 173 ? -6.216 12.822 13.653 1.00 81.50 173 GLN A C 1
ATOM 1352 O O . GLN A 1 173 ? -6.695 11.687 13.748 1.00 81.50 173 GLN A O 1
ATOM 1357 N N . PRO A 1 174 ? -6.994 13.906 13.498 1.00 78.94 174 PRO A N 1
ATOM 1358 C CA . PRO A 1 174 ? -8.425 13.789 13.266 1.00 78.94 174 PRO A CA 1
ATOM 1359 C C . PRO A 1 174 ? -8.673 13.136 11.906 1.00 78.94 174 PRO A C 1
ATOM 1361 O O . PRO A 1 174 ? -7.969 13.410 10.932 1.00 78.94 174 PRO A O 1
ATOM 1364 N N . VAL A 1 175 ? -9.693 12.287 11.832 1.00 76.25 175 VAL A N 1
ATOM 1365 C CA . VAL A 1 175 ? -10.162 11.743 10.557 1.00 76.25 175 VAL A CA 1
ATOM 1366 C C . VAL A 1 175 ? -11.235 12.691 10.036 1.00 76.25 175 VAL A C 1
ATOM 1368 O O . VAL A 1 175 ? -12.391 12.601 10.436 1.00 76.25 175 VAL A O 1
ATOM 1371 N N . SER A 1 176 ? -10.852 13.658 9.202 1.00 62.75 176 SER A N 1
ATOM 1372 C CA . SER A 1 176 ? -11.798 14.619 8.629 1.00 62.75 176 SER A CA 1
ATOM 1373 C C . SER A 1 176 ? -12.270 14.197 7.236 1.00 62.75 176 SER A C 1
ATOM 1375 O O . SER A 1 176 ? -11.485 13.816 6.368 1.00 62.75 176 SER A O 1
ATOM 1377 N N . SER A 1 177 ? -13.576 14.314 7.016 1.00 56.62 177 SER A N 1
ATOM 1378 C CA . SER A 1 177 ? -14.199 14.441 5.699 1.00 56.62 177 SER A CA 1
ATOM 1379 C C . SER A 1 177 ? -15.221 15.568 5.788 1.00 56.62 177 SER A C 1
ATOM 1381 O O . SER A 1 177 ? -15.756 15.823 6.864 1.00 56.62 177 SER A O 1
ATOM 1383 N N . ASN A 1 178 ? -15.449 16.261 4.676 1.00 53.66 178 ASN A N 1
ATOM 1384 C CA . ASN A 1 178 ? -16.386 17.377 4.559 1.00 53.66 178 ASN A CA 1
ATOM 1385 C C . ASN A 1 178 ? -17.817 16.919 4.926 1.00 53.66 178 ASN A C 1
ATOM 1387 O O . ASN A 1 178 ? -18.530 16.413 4.065 1.00 53.66 178 ASN A O 1
ATOM 1391 N N . ASP A 1 179 ? -18.196 17.073 6.199 1.00 52.78 179 ASP A N 1
ATOM 1392 C CA . ASP A 1 179 ? -19.516 16.811 6.806 1.00 52.78 179 ASP A CA 1
ATOM 1393 C C . ASP A 1 179 ? -20.056 15.363 6.789 1.00 52.78 179 ASP A C 1
ATOM 1395 O O . ASP A 1 179 ? -21.174 15.116 7.242 1.00 52.78 179 ASP A O 1
ATOM 1399 N N . GLU A 1 180 ? -19.264 14.372 6.365 1.00 62.62 180 GLU A N 1
ATOM 1400 C CA . GLU A 1 1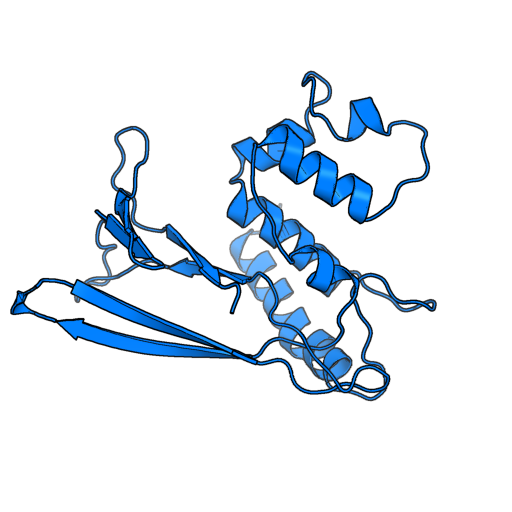80 ? -19.650 12.951 6.397 1.00 62.62 180 GLU A CA 1
ATOM 1401 C C . GLU A 1 180 ? -18.845 12.146 7.427 1.00 62.62 180 GLU A C 1
ATOM 1403 O O . GLU A 1 180 ? -17.628 12.301 7.561 1.00 62.62 180 GLU A O 1
ATOM 1408 N N . SER A 1 181 ? -19.520 11.228 8.130 1.00 70.81 181 SER A N 1
ATOM 1409 C CA . SER A 1 181 ? -18.873 10.288 9.048 1.00 70.81 181 SER A CA 1
ATOM 1410 C C . SER A 1 181 ? -17.915 9.374 8.284 1.00 70.81 181 SER A C 1
ATOM 1412 O O . SER A 1 181 ? -18.347 8.558 7.467 1.00 70.81 181 SER A O 1
ATOM 1414 N N . VAL A 1 182 ? -16.617 9.480 8.563 1.00 82.00 182 VAL A N 1
ATOM 1415 C CA . VAL A 1 182 ? -15.602 8.661 7.896 1.00 82.00 182 VAL A CA 1
ATOM 1416 C C . VAL A 1 182 ? -15.582 7.265 8.499 1.00 82.00 182 VAL A C 1
ATOM 1418 O O . VAL A 1 182 ? -15.271 7.093 9.671 1.00 82.00 182 VAL A O 1
ATOM 1421 N N . THR A 1 183 ? -15.885 6.253 7.693 1.00 86.25 183 THR A N 1
ATOM 1422 C CA . THR A 1 183 ? -15.896 4.844 8.124 1.00 86.25 183 THR A CA 1
ATOM 1423 C C . THR A 1 183 ? -14.642 4.083 7.707 1.00 86.25 183 THR A C 1
ATOM 1425 O O . THR A 1 183 ? -14.350 3.013 8.234 1.00 86.25 183 THR A O 1
ATOM 1428 N N . THR A 1 184 ? -13.877 4.629 6.759 1.00 87.38 184 THR A N 1
ATOM 1429 C CA . THR A 1 184 ? -12.646 4.023 6.245 1.00 87.38 184 THR A CA 1
ATOM 1430 C C . THR A 1 184 ? -11.510 5.032 6.249 1.00 87.38 184 THR A C 1
ATOM 1432 O O . THR A 1 184 ? -11.664 6.153 5.774 1.00 87.38 184 THR A O 1
ATOM 1435 N N . THR A 1 185 ? -10.340 4.606 6.709 1.00 88.62 185 THR A N 1
ATOM 1436 C CA . THR A 1 185 ? -9.104 5.391 6.664 1.00 88.62 185 THR A CA 1
ATOM 1437 C C . THR A 1 185 ? -7.963 4.615 6.014 1.00 88.62 185 THR A C 1
ATOM 1439 O O . THR A 1 185 ? -8.003 3.388 5.937 1.00 88.62 185 THR A O 1
ATOM 1442 N N . ILE A 1 186 ? -6.934 5.325 5.545 1.00 88.88 186 ILE A N 1
ATOM 1443 C CA . ILE A 1 186 ? -5.730 4.734 4.955 1.00 88.88 186 ILE A CA 1
ATOM 1444 C C . ILE A 1 186 ? -4.551 4.923 5.909 1.00 88.88 186 ILE A C 1
ATOM 1446 O O . ILE A 1 186 ? -4.047 6.031 6.086 1.00 88.88 186 ILE A O 1
ATOM 1450 N N . LEU A 1 187 ? -4.068 3.822 6.477 1.00 88.69 187 LEU A N 1
ATOM 1451 C CA . LEU A 1 187 ? -2.833 3.786 7.251 1.00 88.69 187 LEU A CA 1
ATOM 1452 C C . LEU A 1 187 ? -1.629 3.664 6.312 1.00 88.69 187 LEU A C 1
ATOM 1454 O O . LEU A 1 187 ? -1.674 2.949 5.308 1.00 88.69 187 LEU A O 1
ATOM 1458 N N . ARG A 1 188 ? -0.540 4.359 6.647 1.00 88.56 188 ARG A N 1
ATOM 1459 C CA . ARG A 1 188 ? 0.716 4.344 5.887 1.00 88.56 188 ARG A CA 1
ATOM 1460 C C . ARG A 1 188 ? 1.740 3.514 6.649 1.00 88.56 188 ARG A C 1
ATOM 1462 O O . ARG A 1 188 ? 2.201 3.931 7.707 1.00 88.56 188 ARG A O 1
ATOM 1469 N N . VAL A 1 189 ? 2.090 2.344 6.127 1.00 86.56 189 VAL A N 1
ATOM 1470 C CA . VAL A 1 189 ? 3.132 1.497 6.718 1.00 86.56 189 VAL A CA 1
ATOM 1471 C C . VAL A 1 189 ? 4.433 1.750 5.977 1.00 86.56 189 VAL A C 1
ATOM 1473 O O . VAL A 1 189 ? 4.502 1.550 4.768 1.00 86.56 189 VAL A O 1
ATOM 1476 N N . THR A 1 190 ? 5.446 2.227 6.692 1.00 83.56 190 THR A N 1
ATOM 1477 C CA . THR A 1 190 ? 6.759 2.585 6.128 1.00 83.56 190 THR A CA 1
ATOM 1478 C C . THR A 1 190 ? 7.921 1.855 6.797 1.00 83.56 190 THR A C 1
ATOM 1480 O O . THR A 1 190 ? 9.053 1.986 6.338 1.00 83.56 190 THR A O 1
ATOM 1483 N N . LYS A 1 191 ? 7.650 1.099 7.868 1.00 75.00 191 LYS A N 1
ATOM 1484 C CA . LYS A 1 191 ? 8.593 0.284 8.643 1.00 75.00 191 LYS A CA 1
ATOM 1485 C C . LYS A 1 191 ? 7.911 -1.000 9.099 1.00 75.00 191 LYS A C 1
ATOM 1487 O O . LYS A 1 191 ? 6.659 -1.002 9.131 1.00 75.00 191 LYS A O 1
#

Solvent-accessible surface area (backbone atoms only — not comparable to full-atom values): 11514 Å² total; per-residue (Å²): 138,79,61,65,66,62,51,50,55,51,52,53,50,48,40,63,72,50,49,47,56,38,25,73,35,90,76,32,51,23,51,56,51,98,60,100,69,93,44,68,71,68,42,52,50,55,56,48,48,52,37,66,76,44,33,74,63,49,49,42,48,27,72,34,76,89,41,100,41,11,45,55,72,77,41,64,99,54,93,82,54,74,63,57,54,52,49,29,56,25,68,52,59,79,46,89,63,73,56,42,67,43,60,38,67,46,48,43,66,75,46,76,48,78,48,76,53,74,41,79,92,74,72,42,78,46,78,51,67,43,63,49,54,66,65,38,73,100,38,74,77,74,77,65,50,52,43,82,42,80,47,67,47,64,47,100,87,68,46,74,40,69,46,64,65,46,80,54,96,93,40,79,40,74,53,80,51,96,93,48,81,35,40,66,48,73,47,80,39,61,85

Mean predicted aligned error: 6.72 Å

InterPro domains:
  IPR012779 Peptidase M1, alanyl aminopeptidase [PTHR46322] (1-191)
  IPR014782 Peptidase M1, membrane alanine aminopeptidase [PF01433] (38-100)
  IPR027268 Peptidase M4/M1, CTD superfamily [G3DSA:1.10.390.10] (1-107)
  IPR035414 Peptidase M1, alanyl aminopeptidase, Ig-like fold [PF11940] (108-166)
  IPR038438 Alanyl aminopeptidase, Ig-like domain superfamily [G3DSA:2.60.40.1840] (108-191)

Nearest PDB structures (foldseek):
  2dqm-assembly1_A  TM=8.285E-01  e=4.794E-15  Escherichia coli
  5yo1-assembly1_A  TM=8.303E-01  e=9.947E-15  Escherichia coli K-12
  3puu-assembly1_A  TM=8.254E-01  e=8.808E-15  Escherichia coli K-12
  4xmz-assembly1_A  TM=8.263E-01  e=1.123E-14  Escherichia coli K-12
  5dll-assembly1_A  TM=8.136E-01  e=1.133E-13  Francisella tularensis subsp. tularensis SCHU S4

Organism: NCBI:txid97028

Foldseek 3Di:
DDDPVVVVVVLVVCCVPPVQVCLADQNWAALAGPDDDDRPSLVVVLLVQLCVVLPPVLNVQQCDPPHPLHLCVVAPVHDDDPVSVVVSSCVSRVDDQPQQCCNRGPTFDKDKDWDWDADPVVRDIDIDIDIDGCAHVVGRDDAFHWDKDKDFDADPVRDTDFDQWDDDPNDIDGPDDDPDRDRIDIDIDRD

Secondary structure (DSSP, 8-state):
---HHHHHHHHHHHIIIIIHHHHHSTT---SS-SS----HHHHHHHHHHHHHHHHHHHHHHHH-TTSTT-HHHHHTTS---HHHHHHHHHHTTT---TTTTHHHH--S--EEEEEEEEETTTTEEEEEEEEE---BTTB-S-PPP-EEEEEEEE-TTSPEEPP-EEEETTEEEE---SSS---EEEEEE--

pLDDT: mean 85.34, std 10.64, range [47.12, 95.81]

Sequence (191 aa):
MGNHTVKRVRDVSRLRHYQFPQDAGAMAHPVRPHSYIKVYDKGAEVVRMYKTLLGSQGFRKILCISGHGSYFKRHDGKAVTCEDFNAAMRDANDADFANFLLWYSQAGTPLVKVNTSYNPEGHTFSLKISQEIPPTPGQSVKEPMFIPIAVGLLDSTGKDIPLSSIYHNGALQPVSSNDESVTTTILRVTK

Radius of gyration: 18.77 Å; Cα contacts (8 Å, |Δi|>4): 252; chains: 1; bounding box: 44×41×56 Å